Protein AF-A0A960JK75-F1 (afdb_monomer)

Structure (mmCIF, N/CA/C/O backbone):
data_AF-A0A960JK75-F1
#
_entry.id   AF-A0A960JK75-F1
#
loop_
_atom_site.group_PDB
_atom_site.id
_atom_site.type_symbol
_atom_site.label_atom_id
_atom_site.label_alt_id
_atom_site.label_comp_id
_atom_site.label_asym_id
_atom_site.label_entity_id
_atom_site.label_seq_id
_atom_site.pdbx_PDB_ins_code
_atom_site.Cartn_x
_atom_site.Cartn_y
_atom_site.Cartn_z
_atom_site.occupancy
_atom_site.B_iso_or_equiv
_atom_site.auth_seq_id
_atom_site.auth_comp_id
_atom_site.auth_asym_id
_atom_site.auth_atom_id
_atom_site.pdbx_PDB_model_num
ATOM 1 N N . MET A 1 1 ? 48.360 19.175 -46.724 1.00 62.91 1 MET A N 1
ATOM 2 C CA . MET A 1 1 ? 48.190 19.281 -45.254 1.00 62.91 1 MET A CA 1
ATOM 3 C C . MET A 1 1 ? 46.876 19.970 -44.876 1.00 62.91 1 MET A C 1
ATOM 5 O O . MET A 1 1 ? 46.076 19.348 -44.195 1.00 62.91 1 MET A O 1
ATOM 9 N N . LYS A 1 2 ? 46.584 21.174 -45.395 1.00 66.44 2 LYS A N 1
ATOM 10 C CA . LYS A 1 2 ? 45.346 21.938 -45.115 1.00 66.44 2 LYS A CA 1
ATOM 11 C C . LYS A 1 2 ? 44.033 21.186 -45.415 1.00 66.44 2 LYS A C 1
ATOM 13 O O . LYS A 1 2 ? 43.142 21.174 -44.579 1.00 66.44 2 LYS A O 1
ATOM 18 N N . THR A 1 3 ? 43.942 20.483 -46.546 1.00 68.88 3 THR A N 1
ATOM 19 C CA . THR A 1 3 ? 42.738 19.717 -46.938 1.00 68.88 3 THR A CA 1
ATOM 20 C C . THR A 1 3 ? 42.426 18.556 -45.991 1.00 68.88 3 THR A C 1
ATOM 22 O O . THR A 1 3 ? 41.266 18.275 -45.725 1.00 68.88 3 THR A O 1
ATOM 25 N N . LYS A 1 4 ? 43.456 17.906 -45.430 1.00 69.38 4 LYS A N 1
ATOM 26 C CA . LYS A 1 4 ? 43.280 16.823 -44.449 1.00 69.38 4 LYS A CA 1
ATOM 27 C C . LYS A 1 4 ? 42.789 17.361 -43.100 1.00 69.38 4 LYS A C 1
ATOM 29 O O . LYS A 1 4 ? 41.955 16.728 -42.473 1.00 69.38 4 LYS A O 1
ATOM 34 N N . ILE A 1 5 ? 43.257 18.546 -42.699 1.00 77.06 5 ILE A N 1
ATOM 35 C CA . ILE A 1 5 ? 42.812 19.229 -41.472 1.00 77.06 5 ILE A CA 1
ATOM 36 C C . ILE A 1 5 ? 41.344 19.663 -41.596 1.00 77.06 5 ILE A C 1
ATOM 38 O O . ILE A 1 5 ? 40.564 19.430 -40.681 1.00 77.06 5 ILE A O 1
ATOM 42 N N . LEU A 1 6 ? 40.951 20.222 -42.745 1.00 76.44 6 LEU A N 1
ATOM 43 C CA . LEU A 1 6 ? 39.559 20.598 -43.028 1.00 76.44 6 LEU A CA 1
ATOM 44 C C . LEU A 1 6 ? 38.617 19.386 -43.048 1.00 76.44 6 LEU A C 1
ATOM 46 O O . LEU A 1 6 ? 37.515 19.468 -42.518 1.00 76.44 6 LEU A O 1
ATOM 50 N N . LEU A 1 7 ? 39.060 18.255 -43.606 1.00 78.94 7 LEU A N 1
ATOM 51 C CA . LEU A 1 7 ? 38.275 17.020 -43.624 1.00 78.94 7 LEU A CA 1
ATOM 52 C C . LEU A 1 7 ? 38.074 16.448 -42.210 1.00 78.94 7 LEU A C 1
ATOM 54 O O . LEU A 1 7 ? 36.967 16.055 -41.865 1.00 78.94 7 LEU A O 1
ATOM 58 N N . ILE A 1 8 ? 39.118 16.452 -41.375 1.00 81.75 8 ILE A N 1
ATOM 59 C CA . ILE A 1 8 ? 39.023 16.016 -39.973 1.00 81.75 8 ILE A CA 1
ATOM 60 C C . ILE A 1 8 ? 38.087 16.940 -39.184 1.00 81.75 8 ILE A C 1
ATOM 62 O O . ILE A 1 8 ? 37.219 16.456 -38.466 1.00 81.75 8 ILE A O 1
ATOM 66 N N . ALA A 1 9 ? 38.205 18.258 -39.365 1.00 80.62 9 ALA A N 1
ATOM 67 C CA . ALA A 1 9 ? 37.325 19.229 -38.718 1.00 80.62 9 ALA A CA 1
ATOM 68 C C . ALA A 1 9 ? 35.851 19.051 -39.130 1.00 80.62 9 ALA A C 1
ATOM 70 O O . ALA A 1 9 ? 34.969 19.126 -38.278 1.00 80.62 9 ALA A O 1
ATOM 71 N N . ALA A 1 10 ? 35.580 18.756 -40.406 1.00 80.00 10 ALA A N 1
ATOM 72 C CA . ALA A 1 10 ? 34.230 18.477 -40.895 1.00 80.00 10 ALA A CA 1
ATOM 73 C C . ALA A 1 10 ? 33.648 17.177 -40.310 1.00 80.00 10 ALA A C 1
ATOM 75 O O . ALA A 1 10 ? 32.475 17.143 -39.950 1.00 80.00 10 ALA A O 1
ATOM 76 N N . ILE A 1 11 ? 34.467 16.130 -40.156 1.00 79.25 11 ILE A N 1
ATOM 77 C CA . ILE A 1 11 ? 34.056 14.873 -39.511 1.00 79.25 11 ILE A CA 1
ATOM 78 C C . ILE A 1 11 ? 33.749 15.113 -38.026 1.00 79.25 11 ILE A C 1
ATOM 80 O O . ILE A 1 11 ? 32.692 14.707 -37.554 1.00 79.25 11 ILE A O 1
ATOM 84 N N . CYS A 1 12 ? 34.606 15.834 -37.296 1.00 76.38 12 CYS A N 1
ATOM 85 C CA . CYS A 1 12 ? 34.352 16.195 -35.898 1.00 76.38 12 CYS A CA 1
ATOM 86 C C . CYS A 1 12 ? 33.064 17.018 -35.730 1.00 76.38 12 CYS A C 1
ATOM 88 O O . CYS A 1 12 ? 32.275 16.733 -34.834 1.00 76.38 12 CYS A O 1
ATOM 90 N N . ALA A 1 13 ? 32.814 17.996 -36.608 1.00 76.12 13 ALA A N 1
ATOM 91 C CA . ALA A 1 13 ? 31.587 18.792 -36.582 1.00 76.12 13 ALA A CA 1
ATOM 92 C C . ALA A 1 13 ? 30.330 17.951 -36.878 1.00 76.12 13 ALA A C 1
ATOM 94 O O . ALA A 1 13 ? 29.294 18.167 -36.257 1.00 76.12 13 ALA A O 1
ATOM 95 N N . ALA A 1 14 ? 30.428 16.957 -37.769 1.00 72.88 14 ALA A N 1
ATOM 96 C CA . ALA A 1 14 ? 29.339 16.021 -38.047 1.00 72.88 14 ALA A CA 1
ATOM 97 C C . ALA A 1 14 ? 29.055 15.070 -36.868 1.00 72.88 14 ALA A C 1
ATOM 99 O O . ALA A 1 14 ? 27.899 14.732 -36.630 1.00 72.88 14 ALA A O 1
ATOM 100 N N . PHE A 1 15 ? 30.074 14.674 -36.095 1.00 65.62 15 PHE A N 1
ATOM 101 C CA . PHE A 1 15 ? 29.882 13.888 -34.869 1.00 65.62 15 PHE A CA 1
ATOM 102 C C . PHE A 1 15 ? 29.256 14.711 -33.733 1.00 65.62 15 PHE A C 1
ATOM 104 O O . PHE A 1 15 ? 28.398 14.189 -33.027 1.00 65.62 15 PHE A O 1
ATOM 111 N N . LEU A 1 16 ? 29.611 15.995 -33.605 1.00 68.44 16 LEU A N 1
ATOM 112 C CA . LEU A 1 16 ? 29.042 16.917 -32.609 1.00 68.44 16 LEU A CA 1
ATOM 113 C C . LEU A 1 16 ? 27.591 17.339 -32.904 1.00 68.44 16 LEU A C 1
ATOM 115 O O . LEU A 1 16 ? 26.925 17.873 -32.024 1.00 68.44 16 LEU A O 1
ATOM 119 N N . ALA A 1 17 ? 27.099 17.116 -34.127 1.00 68.25 17 ALA A N 1
ATOM 120 C CA . ALA A 1 17 ? 25.733 17.458 -34.527 1.00 68.25 17 ALA A CA 1
ATOM 121 C C . ALA A 1 17 ? 24.692 16.376 -34.176 1.00 68.25 17 ALA A C 1
ATOM 123 O O . ALA A 1 17 ? 23.499 16.587 -34.394 1.00 68.25 17 ALA A O 1
ATOM 124 N N . ASN A 1 18 ? 25.114 15.224 -33.642 1.00 64.88 18 ASN A N 1
ATOM 125 C CA . ASN A 1 18 ? 24.186 14.200 -33.171 1.00 64.88 18 ASN A CA 1
ATOM 126 C C . ASN A 1 18 ? 23.809 14.500 -31.721 1.00 64.88 18 ASN A C 1
ATOM 128 O O . ASN A 1 18 ? 24.657 14.442 -30.833 1.00 64.88 18 ASN A O 1
ATOM 132 N N . ASN A 1 19 ? 22.531 14.795 -31.479 1.00 59.56 19 ASN A N 1
ATOM 133 C CA . ASN A 1 19 ? 21.984 14.790 -30.128 1.00 59.56 19 ASN A CA 1
ATOM 134 C C . ASN A 1 19 ? 22.036 13.347 -29.616 1.00 59.56 19 ASN A C 1
ATOM 136 O O . ASN A 1 19 ? 21.226 12.511 -30.014 1.00 59.56 19 ASN A O 1
ATOM 140 N N . ILE A 1 20 ? 23.033 13.040 -28.789 1.00 61.00 20 ILE A N 1
ATOM 141 C CA . ILE A 1 20 ? 23.067 11.797 -28.027 1.00 61.00 20 ILE A CA 1
ATOM 142 C C . ILE A 1 20 ? 22.127 12.024 -26.847 1.00 61.00 20 ILE A C 1
ATOM 144 O O . ILE A 1 20 ? 22.437 12.805 -25.950 1.00 61.00 20 ILE A O 1
ATOM 148 N N . PHE A 1 21 ? 20.958 11.392 -26.883 1.00 59.56 21 PHE A N 1
ATOM 149 C CA . PHE A 1 21 ? 20.081 11.339 -25.722 1.00 59.56 21 PHE A CA 1
ATOM 150 C C . PHE A 1 21 ? 20.729 10.404 -24.701 1.00 59.56 21 PHE A C 1
ATOM 152 O O . PHE A 1 21 ? 20.978 9.235 -25.000 1.00 59.56 21 PHE A O 1
ATOM 159 N N . ALA A 1 22 ? 21.067 10.944 -23.534 1.00 61.41 22 ALA A N 1
ATOM 160 C CA . ALA A 1 22 ? 21.446 10.137 -22.389 1.00 61.41 22 ALA A CA 1
ATOM 161 C C . ALA A 1 22 ? 20.165 9.504 -21.829 1.00 61.41 22 ALA A C 1
ATOM 163 O O . ALA A 1 22 ? 19.224 10.210 -21.477 1.00 61.41 22 ALA A O 1
ATOM 164 N N . ASN A 1 23 ? 20.123 8.176 -21.852 1.00 65.94 23 ASN A N 1
ATOM 165 C CA . ASN A 1 23 ? 19.137 7.350 -21.167 1.00 65.94 23 ASN A CA 1
ATOM 166 C C . ASN A 1 23 ? 19.792 7.018 -19.827 1.00 65.94 23 ASN A C 1
ATOM 168 O O . ASN A 1 23 ? 20.779 6.283 -19.796 1.00 65.94 23 ASN A O 1
ATOM 172 N N . ASP A 1 24 ? 19.307 7.641 -18.756 1.00 74.00 24 ASP A N 1
ATOM 173 C CA . ASP A 1 24 ? 19.930 7.529 -17.434 1.00 74.00 24 ASP A CA 1
ATOM 174 C C . ASP A 1 24 ? 19.106 6.641 -16.487 1.00 74.00 24 ASP A C 1
ATOM 176 O O . ASP A 1 24 ? 19.640 6.153 -15.492 1.00 74.00 24 ASP A O 1
ATOM 180 N N . GLY A 1 25 ? 17.841 6.344 -16.814 1.00 82.00 25 GLY A N 1
ATOM 181 C CA . GLY A 1 25 ? 17.030 5.367 -16.090 1.00 82.00 25 GLY A CA 1
ATOM 182 C C . GLY A 1 25 ? 15.528 5.433 -16.366 1.00 82.00 25 GLY A C 1
ATOM 183 O O . GLY A 1 25 ? 15.015 6.358 -16.996 1.00 82.00 25 GLY A O 1
ATOM 184 N N . VAL A 1 26 ? 14.819 4.422 -15.871 1.00 86.44 26 VAL A N 1
ATOM 185 C CA . VAL A 1 26 ? 13.362 4.303 -15.931 1.00 86.44 26 VAL A CA 1
ATOM 186 C C . VAL A 1 26 ? 12.822 3.909 -14.562 1.00 86.44 26 VAL A C 1
ATOM 188 O O . VAL A 1 26 ? 13.326 2.987 -13.921 1.00 86.44 26 VAL A O 1
ATOM 191 N N . PHE A 1 27 ? 11.764 4.589 -14.132 1.00 86.75 27 PHE A N 1
ATOM 192 C CA . PHE A 1 27 ? 11.006 4.258 -12.935 1.00 86.75 27 PHE A CA 1
ATOM 193 C C . PHE A 1 27 ? 9.613 3.783 -13.347 1.00 86.75 27 PHE A C 1
ATOM 195 O O . PHE A 1 27 ? 8.845 4.534 -13.951 1.00 86.75 27 PHE A O 1
ATOM 202 N N . TYR A 1 28 ? 9.269 2.535 -13.028 1.00 85.88 28 TYR A N 1
ATOM 203 C CA . TYR A 1 28 ? 7.961 1.978 -13.379 1.00 85.88 28 TYR A CA 1
ATOM 204 C C . TYR A 1 28 ? 6.929 2.195 -12.272 1.00 85.88 28 TYR A C 1
ATOM 206 O O . TYR A 1 28 ? 5.873 2.776 -12.520 1.00 85.88 28 TYR A O 1
ATOM 214 N N . ALA A 1 29 ? 7.205 1.690 -11.072 1.00 88.69 29 ALA A N 1
ATOM 215 C CA . ALA A 1 29 ? 6.344 1.813 -9.903 1.00 88.69 29 ALA A CA 1
ATOM 216 C C . ALA A 1 29 ? 7.112 1.425 -8.635 1.00 88.69 29 ALA A C 1
ATOM 218 O O . ALA A 1 29 ? 8.161 0.790 -8.697 1.00 88.69 29 ALA A O 1
ATOM 219 N N . GLN A 1 30 ? 6.526 1.748 -7.486 1.00 89.25 30 GLN A N 1
ATOM 220 C CA . GLN A 1 30 ? 6.979 1.283 -6.180 1.00 89.25 30 GLN A CA 1
ATOM 221 C C . GLN A 1 30 ? 5.785 0.917 -5.300 1.00 89.25 30 GLN A C 1
ATOM 223 O O . GLN A 1 30 ? 4.653 1.343 -5.551 1.00 89.25 30 GLN A O 1
ATOM 228 N N . GLY A 1 31 ? 6.044 0.157 -4.237 1.00 87.75 31 GLY A N 1
ATOM 229 C CA . GLY A 1 31 ? 5.088 0.048 -3.142 1.00 87.75 31 GLY A CA 1
ATOM 230 C C . GLY A 1 31 ? 5.006 1.345 -2.342 1.00 87.75 31 GLY A C 1
ATOM 231 O O . GLY A 1 31 ? 5.961 2.117 -2.290 1.00 87.75 31 GLY A O 1
ATOM 232 N N . GLY A 1 32 ? 3.862 1.594 -1.717 1.00 90.62 32 GLY A N 1
ATOM 233 C CA . GLY A 1 32 ? 3.577 2.910 -1.173 1.00 90.62 32 GLY A CA 1
ATOM 234 C C . GLY A 1 32 ? 2.882 2.915 0.175 1.00 90.62 32 GLY A C 1
ATOM 235 O O . GLY A 1 32 ? 2.873 1.937 0.921 1.00 90.62 32 GLY A O 1
ATOM 236 N N . THR A 1 33 ? 2.286 4.057 0.478 1.00 92.75 33 THR A N 1
ATOM 237 C CA . THR A 1 33 ? 1.806 4.384 1.820 1.00 92.75 33 THR A CA 1
ATOM 238 C C . THR A 1 33 ? 0.309 4.150 1.951 1.00 92.75 33 THR A C 1
ATOM 240 O O . THR A 1 33 ? -0.464 4.503 1.060 1.00 92.75 33 THR A O 1
ATOM 243 N N . LEU A 1 34 ? -0.127 3.599 3.089 1.00 95.12 34 LEU A N 1
ATOM 244 C CA . LEU A 1 34 ? -1.548 3.435 3.391 1.00 95.12 34 LEU A CA 1
ATOM 245 C C . LEU A 1 34 ? -2.080 4.607 4.228 1.00 95.12 34 LEU A C 1
ATOM 247 O O . LEU A 1 34 ? -1.655 4.815 5.363 1.00 95.12 34 LEU A O 1
ATOM 251 N N . VAL A 1 35 ? -3.046 5.356 3.698 1.00 94.81 35 VAL A N 1
ATOM 252 C CA . VAL A 1 35 ? -3.579 6.578 4.322 1.00 94.81 35 VAL A CA 1
ATOM 253 C C . VAL A 1 35 ? -5.079 6.473 4.612 1.00 94.81 35 VAL A C 1
ATOM 255 O O . VAL A 1 35 ? -5.826 5.911 3.807 1.00 94.81 35 VAL A O 1
ATOM 258 N N . PRO A 1 36 ? -5.575 7.019 5.734 1.00 96.00 36 PRO A N 1
ATOM 259 C CA . PRO A 1 36 ? -7.001 7.222 5.920 1.00 96.00 36 PRO A CA 1
ATOM 260 C C . PRO A 1 36 ? -7.443 8.519 5.224 1.00 96.00 36 PRO A C 1
ATOM 262 O O . PRO A 1 36 ? -6.752 9.533 5.267 1.00 96.00 36 PRO A O 1
ATOM 265 N N . MET A 1 37 ? -8.629 8.521 4.613 1.00 94.00 37 MET A N 1
ATOM 266 C CA . MET A 1 37 ? -9.183 9.727 3.976 1.00 94.00 37 MET A CA 1
ATOM 267 C C . MET A 1 37 ? -9.490 10.836 4.986 1.00 94.00 37 MET A C 1
ATOM 269 O O . MET A 1 37 ? -9.434 12.018 4.664 1.00 94.00 37 MET A O 1
ATOM 273 N N . GLN A 1 38 ? -9.831 10.450 6.214 1.00 91.44 38 GLN A N 1
ATOM 274 C CA . GLN A 1 38 ? -10.127 11.358 7.315 1.00 91.44 38 GLN A CA 1
ATOM 275 C C . GLN A 1 38 ? -9.338 10.932 8.546 1.00 91.44 38 GLN A C 1
ATOM 277 O O . GLN A 1 38 ? -9.100 9.741 8.760 1.00 91.44 38 GLN A O 1
ATOM 282 N N . GLU A 1 39 ? -8.978 11.904 9.380 1.00 90.38 39 GLU A N 1
ATOM 283 C CA . GLU A 1 39 ? -8.318 11.639 10.654 1.00 90.38 39 GLU A CA 1
ATOM 284 C C . GLU A 1 39 ? -9.130 10.666 11.511 1.00 90.38 39 GLU A C 1
ATOM 286 O O . GLU A 1 39 ? -10.363 10.673 11.549 1.00 90.38 39 GLU A O 1
ATOM 291 N N . THR A 1 40 ? -8.419 9.780 12.198 1.00 94.38 40 THR A N 1
ATOM 292 C CA . THR A 1 40 ? -9.031 8.670 12.913 1.00 94.38 40 THR A CA 1
ATOM 293 C C . THR A 1 40 ? -8.177 8.277 14.104 1.00 94.38 40 THR A C 1
ATOM 295 O O . THR A 1 40 ? -6.957 8.313 14.046 1.00 94.38 40 THR A O 1
ATOM 298 N N . GLN A 1 41 ? -8.826 7.833 15.180 1.00 96.62 41 GLN A N 1
ATOM 299 C CA . GLN A 1 41 ? -8.161 7.238 16.347 1.00 96.62 41 GLN A CA 1
ATOM 300 C C . GLN A 1 41 ? -7.633 5.812 16.090 1.00 96.62 41 GLN A C 1
ATOM 302 O O . GLN A 1 41 ? -7.109 5.175 17.001 1.00 96.62 41 GLN A O 1
ATOM 307 N N . VAL A 1 42 ? -7.824 5.271 14.880 1.00 98.00 42 VAL A N 1
ATOM 308 C CA . VAL A 1 42 ? -7.244 3.977 14.501 1.00 98.00 42 VAL A CA 1
ATOM 309 C C . VAL A 1 42 ? -5.737 4.148 14.352 1.00 98.00 42 VAL A C 1
ATOM 311 O O . VAL A 1 42 ? -5.281 5.091 13.712 1.00 98.00 42 VAL A O 1
ATOM 314 N N . SER A 1 43 ? -4.980 3.230 14.944 1.00 97.94 43 SER A N 1
ATOM 315 C CA . SER A 1 43 ? -3.517 3.268 14.973 1.00 97.94 43 SER A CA 1
ATOM 316 C C . SER A 1 43 ? -2.926 2.063 14.257 1.00 97.94 43 SER A C 1
ATOM 318 O O . SER A 1 43 ? -3.445 0.949 14.384 1.00 97.94 43 SER A O 1
ATOM 320 N N . LEU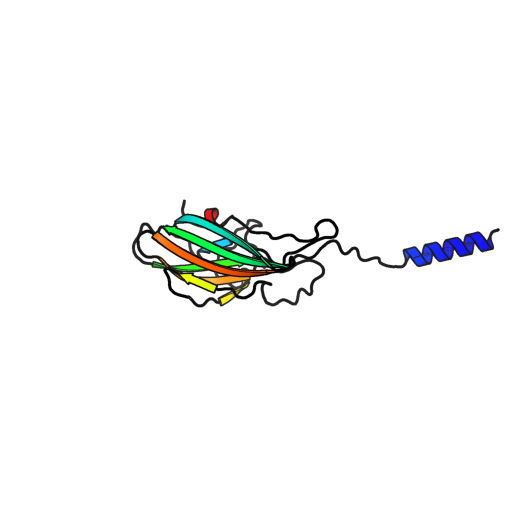 A 1 44 ? -1.835 2.273 13.523 1.00 97.94 44 LEU A N 1
ATOM 321 C CA . LEU A 1 44 ? -1.033 1.180 12.983 1.00 97.94 44 LEU A CA 1
ATOM 322 C C . LEU A 1 44 ? -0.250 0.534 14.132 1.00 97.94 44 LEU A C 1
ATOM 324 O O . LEU A 1 44 ? 0.395 1.224 14.918 1.00 97.94 44 LEU A O 1
ATOM 328 N N . LYS A 1 45 ? -0.302 -0.793 14.240 1.00 97.88 45 LYS A N 1
ATOM 329 C CA . LYS A 1 45 ? 0.484 -1.566 15.215 1.00 97.88 45 LYS A CA 1
ATOM 330 C C . LYS A 1 45 ? 1.559 -2.417 14.564 1.00 97.88 45 LYS A C 1
ATOM 332 O O . LYS A 1 45 ? 2.573 -2.693 15.201 1.00 97.88 45 LYS A O 1
ATOM 337 N N . LYS A 1 46 ? 1.344 -2.839 13.320 1.00 97.62 46 LYS A N 1
ATOM 338 C CA . LYS A 1 46 ? 2.295 -3.667 12.585 1.00 97.62 46 LYS A CA 1
ATOM 339 C C . LYS A 1 46 ? 2.140 -3.471 11.090 1.00 97.62 46 LYS A C 1
ATOM 341 O O . LYS A 1 46 ? 1.017 -3.422 10.605 1.00 97.62 46 LYS A O 1
ATOM 346 N N . GLU A 1 47 ? 3.262 -3.460 10.390 1.00 97.44 47 GLU A N 1
ATOM 347 C CA . GLU A 1 47 ? 3.350 -3.587 8.939 1.00 97.44 47 GLU A CA 1
ATOM 348 C C . GLU A 1 47 ? 4.378 -4.687 8.645 1.00 97.44 47 GLU A C 1
ATOM 350 O O . GLU A 1 47 ? 5.491 -4.659 9.171 1.00 97.44 47 GLU A O 1
ATOM 355 N N . ILE A 1 48 ? 3.980 -5.714 7.893 1.00 97.56 48 ILE A N 1
ATOM 356 C CA . ILE A 1 48 ? 4.862 -6.805 7.467 1.00 97.56 48 ILE A CA 1
ATOM 357 C C . ILE A 1 48 ? 4.878 -6.830 5.950 1.00 97.56 48 ILE A C 1
ATOM 359 O O . ILE A 1 48 ? 3.855 -7.114 5.325 1.00 97.56 48 ILE A O 1
ATOM 363 N N . LEU A 1 49 ? 6.063 -6.602 5.399 1.00 96.94 49 LEU A N 1
ATOM 364 C CA . LEU A 1 49 ? 6.334 -6.596 3.973 1.00 96.94 49 LEU A CA 1
ATOM 365 C C . LEU A 1 49 ? 7.006 -7.899 3.566 1.00 96.94 49 LEU A C 1
ATOM 367 O O . LEU A 1 49 ? 7.952 -8.346 4.219 1.00 96.94 49 LEU A O 1
ATOM 371 N N . LYS A 1 50 ? 6.525 -8.507 2.483 1.00 97.75 50 LYS A N 1
ATOM 372 C CA . LYS A 1 50 ? 7.182 -9.649 1.848 1.00 97.75 50 LYS A CA 1
ATOM 373 C C . LYS A 1 50 ? 7.303 -9.391 0.361 1.00 97.75 50 LYS A C 1
ATOM 375 O O . LYS A 1 50 ? 6.315 -9.064 -0.285 1.00 97.75 50 LYS A O 1
ATOM 380 N N . PHE A 1 51 ? 8.518 -9.555 -0.138 1.00 96.50 51 PHE A N 1
ATOM 381 C CA . PHE A 1 51 ? 8.880 -9.349 -1.530 1.00 96.50 51 PHE A CA 1
ATOM 382 C C . PHE A 1 51 ? 9.280 -10.693 -2.120 1.00 96.50 51 PHE A C 1
ATOM 384 O O . PHE A 1 51 ? 10.104 -11.409 -1.546 1.00 96.50 51 PHE A O 1
ATOM 391 N N . TYR A 1 52 ? 8.710 -11.013 -3.272 1.00 97.06 52 TYR A N 1
ATOM 392 C CA . TYR A 1 52 ? 9.031 -12.202 -4.042 1.00 97.06 52 TYR A CA 1
ATOM 393 C C . TYR A 1 52 ? 9.484 -11.754 -5.427 1.00 97.06 52 TYR A C 1
ATOM 395 O O . TYR A 1 52 ? 8.665 -11.368 -6.258 1.00 97.06 52 TYR A O 1
ATOM 403 N N . ILE A 1 53 ? 10.797 -11.755 -5.659 1.00 94.94 53 ILE A N 1
ATOM 404 C CA . ILE A 1 53 ? 11.369 -11.373 -6.955 1.00 94.94 53 ILE A CA 1
ATOM 405 C C . ILE A 1 53 ? 11.025 -12.460 -7.977 1.00 94.94 53 ILE A C 1
ATOM 407 O O . ILE A 1 53 ? 11.278 -13.643 -7.740 1.00 94.94 53 ILE A O 1
ATOM 411 N N . VAL A 1 54 ? 10.472 -12.047 -9.115 1.00 95.31 54 VAL A N 1
ATOM 412 C CA . VAL A 1 54 ? 10.031 -12.910 -10.212 1.00 95.31 54 VAL A CA 1
ATOM 413 C C . VAL A 1 54 ? 10.796 -12.522 -11.471 1.00 95.31 54 VAL A C 1
ATOM 415 O O . VAL A 1 54 ? 10.751 -11.372 -11.914 1.00 95.31 54 VAL A O 1
ATOM 418 N N . ASP A 1 55 ? 11.526 -13.490 -12.022 1.00 92.31 55 ASP A N 1
ATOM 419 C CA . ASP A 1 55 ? 12.279 -13.376 -13.277 1.00 92.31 55 ASP A CA 1
ATOM 420 C C . ASP A 1 55 ? 13.238 -12.169 -13.351 1.00 92.31 55 ASP A C 1
ATOM 422 O O . ASP A 1 55 ? 13.564 -11.691 -14.431 1.00 92.31 55 ASP A O 1
ATOM 426 N N . TYR A 1 56 ? 13.706 -11.677 -12.194 1.00 89.69 56 TYR A N 1
ATOM 427 C CA . TYR A 1 56 ? 14.542 -10.472 -12.058 1.00 89.69 56 TYR A CA 1
ATOM 428 C C . TYR A 1 56 ? 13.946 -9.207 -12.691 1.00 89.69 56 TYR A C 1
ATOM 430 O O . TYR A 1 56 ? 14.667 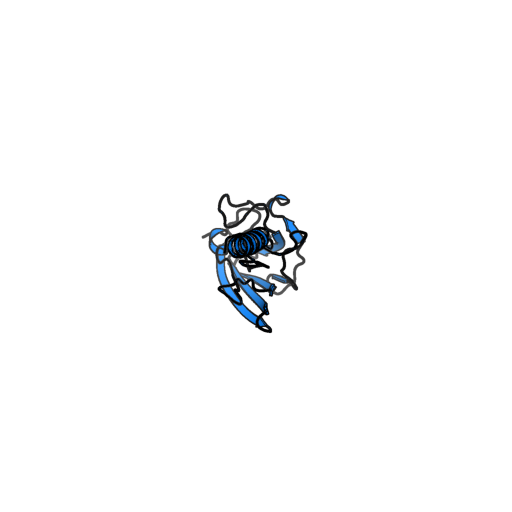-8.257 -12.971 1.00 89.69 56 TYR A O 1
ATOM 438 N N . GLU A 1 57 ? 12.638 -9.167 -12.916 1.00 90.56 57 GLU A N 1
ATOM 439 C CA . GLU A 1 57 ? 11.976 -8.032 -13.559 1.00 90.56 57 GLU A CA 1
ATOM 440 C C . GLU A 1 57 ? 10.795 -7.530 -12.740 1.00 90.56 57 GLU A C 1
ATOM 442 O O . GLU A 1 57 ? 10.602 -6.323 -12.597 1.00 90.56 57 GLU A O 1
ATOM 447 N N . PHE A 1 58 ? 10.041 -8.456 -12.160 1.00 94.38 58 PHE A N 1
ATOM 448 C CA . PHE A 1 58 ? 8.866 -8.151 -11.368 1.00 94.38 58 PHE A CA 1
ATOM 449 C C . PHE A 1 58 ? 9.096 -8.497 -9.906 1.00 94.38 58 PHE A C 1
ATOM 451 O O . PHE A 1 58 ? 9.940 -9.324 -9.556 1.00 94.38 58 PHE A O 1
ATOM 458 N N . VAL A 1 59 ? 8.275 -7.905 -9.052 1.00 96.31 59 VAL A N 1
ATOM 459 C CA . VAL A 1 59 ? 8.138 -8.328 -7.668 1.00 96.31 59 VAL A CA 1
ATOM 460 C C . VAL A 1 59 ? 6.668 -8.502 -7.325 1.00 96.31 59 VAL A C 1
ATOM 462 O O . VAL A 1 59 ? 5.857 -7.610 -7.577 1.00 96.31 59 VAL A O 1
ATOM 465 N N . ASP A 1 60 ? 6.331 -9.666 -6.772 1.00 97.88 60 ASP A N 1
ATOM 466 C CA . ASP A 1 60 ? 5.075 -9.857 -6.054 1.00 97.88 60 ASP A CA 1
ATOM 467 C C . ASP A 1 60 ? 5.266 -9.385 -4.615 1.00 97.88 60 ASP A C 1
ATOM 469 O O . ASP A 1 60 ? 6.256 -9.728 -3.959 1.00 97.88 60 ASP A O 1
ATOM 473 N N . VAL A 1 61 ? 4.317 -8.597 -4.124 1.00 97.94 61 VAL A N 1
ATOM 474 C CA . VAL A 1 61 ? 4.357 -8.015 -2.788 1.00 97.94 61 VAL A CA 1
ATOM 475 C C . VAL A 1 61 ? 3.129 -8.427 -2.002 1.00 97.94 61 VAL A C 1
ATOM 477 O O . 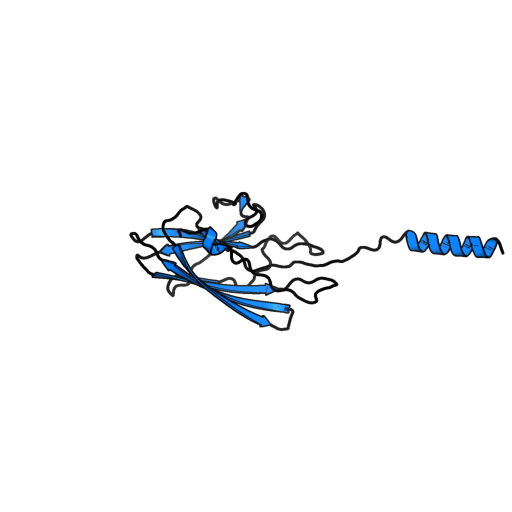VAL A 1 61 ? 2.003 -8.191 -2.441 1.00 97.94 61 VAL A O 1
ATOM 480 N N . ASP A 1 62 ? 3.367 -8.945 -0.799 1.00 98.12 62 ASP A N 1
ATOM 481 C CA . ASP A 1 62 ? 2.350 -9.075 0.240 1.00 98.12 62 ASP A CA 1
ATOM 482 C C . ASP A 1 62 ? 2.609 -8.036 1.330 1.00 98.12 62 ASP A C 1
ATOM 484 O O . ASP A 1 62 ? 3.688 -8.013 1.936 1.00 98.12 62 ASP A O 1
ATOM 488 N N . VAL A 1 63 ? 1.593 -7.236 1.653 1.00 98.00 63 VAL A N 1
ATOM 489 C CA . VAL A 1 63 ? 1.658 -6.285 2.768 1.00 98.00 63 VAL A CA 1
ATOM 490 C C . VAL A 1 63 ? 0.572 -6.584 3.781 1.00 98.00 63 VAL A C 1
ATOM 492 O O . VAL A 1 63 ? -0.612 -6.483 3.475 1.00 98.00 63 VAL A O 1
ATOM 495 N N . ASN A 1 64 ? 0.969 -6.937 5.002 1.00 98.06 64 ASN A N 1
ATOM 496 C CA . ASN A 1 64 ? 0.047 -7.193 6.104 1.00 98.06 64 ASN A CA 1
ATOM 497 C C . ASN A 1 64 ? 0.109 -6.055 7.118 1.00 98.06 64 ASN A C 1
ATOM 499 O O . ASN A 1 64 ? 1.146 -5.849 7.748 1.00 98.06 64 ASN A O 1
ATOM 503 N N . PHE A 1 65 ? -1.021 -5.391 7.328 1.00 98.38 65 PHE A N 1
ATOM 504 C CA . PHE A 1 65 ? -1.191 -4.359 8.337 1.00 98.38 65 PHE A CA 1
ATOM 505 C C . PHE A 1 65 ? -2.057 -4.868 9.488 1.00 98.38 65 PHE A C 1
ATOM 507 O O . PHE A 1 65 ? -3.173 -5.352 9.274 1.00 98.38 65 PHE A O 1
ATOM 514 N N . ASP A 1 66 ? -1.569 -4.684 10.711 1.00 98.44 66 ASP A N 1
ATOM 515 C CA . ASP A 1 66 ? -2.374 -4.814 11.919 1.00 98.44 66 ASP A CA 1
ATOM 516 C C . ASP A 1 66 ? -2.730 -3.412 12.425 1.00 98.44 66 ASP A C 1
ATOM 518 O O . ASP A 1 66 ? -1.860 -2.639 12.834 1.00 98.44 66 ASP A O 1
ATOM 522 N N . PHE A 1 67 ? -4.021 -3.098 12.429 1.00 98.50 67 PHE A N 1
ATOM 523 C CA . PHE A 1 67 ? -4.572 -1.841 12.926 1.00 98.50 67 PHE A CA 1
ATOM 524 C C . PHE A 1 67 ? -5.336 -2.053 14.229 1.00 98.50 67 PHE A C 1
ATOM 526 O O . PHE A 1 67 ? -6.019 -3.061 14.403 1.00 98.50 67 PHE A O 1
ATOM 533 N N . TYR A 1 68 ? -5.290 -1.076 15.130 1.00 98.56 68 TYR A N 1
ATOM 534 C CA . TYR A 1 68 ? -6.064 -1.085 16.368 1.00 98.56 68 TYR A CA 1
ATOM 535 C C . TYR A 1 68 ? -7.058 0.075 16.407 1.00 98.56 68 TYR A C 1
ATOM 537 O O . TYR A 1 68 ? -6.659 1.237 16.328 1.00 98.56 68 TYR A O 1
ATOM 545 N N . ASN A 1 69 ? -8.346 -0.236 16.571 1.00 98.50 69 ASN A N 1
ATOM 546 C CA . ASN A 1 69 ? -9.405 0.745 16.800 1.00 98.50 69 ASN A CA 1
ATOM 547 C C . ASN A 1 69 ? -9.787 0.769 18.294 1.00 98.50 69 ASN A C 1
ATOM 549 O O . ASN A 1 69 ? -10.343 -0.219 18.783 1.00 98.50 69 ASN A O 1
ATOM 553 N N . PRO A 1 70 ? -9.527 1.865 19.031 1.00 98.12 70 PRO A N 1
ATOM 554 C CA . PRO A 1 70 ? -9.872 1.956 20.451 1.00 98.12 70 PRO A CA 1
ATOM 555 C C . PRO A 1 70 ? -11.374 2.166 20.702 1.00 98.12 70 PRO A C 1
ATOM 557 O O . PRO A 1 70 ? -11.849 1.911 21.809 1.00 98.12 70 PRO A O 1
ATOM 560 N N . GLY A 1 71 ? -12.109 2.655 19.700 1.00 97.00 71 GLY A N 1
ATOM 561 C CA . GLY A 1 71 ? -13.513 3.036 19.820 1.00 97.00 71 GLY A CA 1
ATOM 562 C C . GLY A 1 71 ? -14.487 1.975 19.319 1.00 97.00 71 GLY A C 1
ATOM 563 O O . GLY A 1 71 ? -14.143 0.810 19.123 1.00 97.00 71 GLY A O 1
ATOM 564 N N . GLU A 1 72 ? -15.722 2.414 19.100 1.00 97.56 72 GLU A N 1
ATOM 565 C CA . GLU A 1 72 ? -16.770 1.601 18.486 1.00 97.56 72 GLU A CA 1
ATOM 566 C C . GLU A 1 72 ? -16.479 1.315 17.005 1.00 97.56 72 GLU A C 1
ATOM 568 O O . GLU A 1 72 ? -15.604 1.930 16.380 1.00 97.56 72 GLU A O 1
ATOM 573 N N . GLU A 1 73 ? -17.205 0.342 16.452 1.00 97.88 73 GLU A N 1
ATOM 574 C CA . GLU A 1 73 ? -17.079 -0.035 15.047 1.00 97.88 73 GLU A CA 1
ATOM 575 C C . GLU A 1 73 ? -17.351 1.161 14.127 1.00 97.88 73 GLU A C 1
ATOM 577 O O . GLU A 1 73 ? -18.322 1.898 14.298 1.00 97.88 73 GLU A O 1
ATOM 582 N N . LYS A 1 74 ? -16.480 1.354 13.134 1.00 97.25 74 LYS A N 1
ATOM 583 C CA . LYS A 1 74 ? -16.626 2.418 12.138 1.00 97.25 74 LYS A CA 1
ATOM 584 C C . LYS A 1 74 ? -16.032 2.012 10.803 1.00 97.25 74 LYS A C 1
ATOM 586 O O . LYS A 1 74 ? -15.073 1.245 10.747 1.00 97.25 74 LYS A O 1
ATOM 591 N N . THR A 1 75 ? -16.573 2.575 9.729 1.00 97.75 75 THR A N 1
ATOM 592 C CA . THR A 1 75 ? -16.012 2.417 8.385 1.00 97.75 75 THR A CA 1
ATOM 593 C C . THR A 1 75 ? -15.226 3.661 8.003 1.00 97.75 75 THR A C 1
ATOM 595 O O . THR A 1 75 ? -15.728 4.775 8.125 1.00 97.75 75 THR A O 1
ATOM 598 N N . VAL A 1 76 ? -13.991 3.464 7.550 1.00 97.25 76 VAL A N 1
ATOM 599 C CA . VAL A 1 76 ? -13.085 4.517 7.081 1.00 97.25 76 VAL A CA 1
ATOM 600 C C . VAL A 1 76 ? -12.718 4.204 5.637 1.00 97.25 76 VAL A C 1
ATOM 602 O O . VAL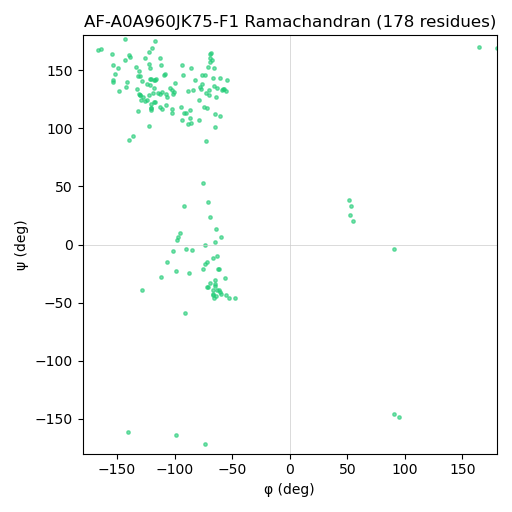 A 1 76 ? -12.460 3.047 5.307 1.00 97.25 76 VAL A O 1
ATOM 605 N N . ILE A 1 77 ? -12.700 5.217 4.770 1.00 98.06 77 ILE A N 1
ATOM 606 C CA . ILE A 1 77 ? -12.126 5.056 3.433 1.00 98.06 77 ILE A CA 1
ATOM 607 C C . ILE A 1 77 ? -10.610 5.133 3.562 1.00 98.06 77 ILE A C 1
ATOM 609 O O . ILE A 1 77 ? -10.076 6.096 4.113 1.00 98.06 77 ILE A O 1
ATOM 613 N N . VAL A 1 78 ? -9.939 4.098 3.079 1.00 97.81 78 VAL A N 1
ATOM 614 C CA . VAL A 1 78 ? -8.491 3.925 3.154 1.00 97.81 78 VAL A CA 1
ATOM 615 C C . VAL A 1 78 ? -7.938 3.913 1.738 1.00 97.81 78 VAL A C 1
ATOM 617 O O . VAL A 1 78 ? -8.599 3.392 0.844 1.00 97.81 78 VAL A O 1
ATOM 620 N N . GLY A 1 79 ? -6.772 4.519 1.532 1.00 96.56 79 GLY A N 1
ATOM 621 C CA . GLY A 1 79 ? -6.116 4.650 0.235 1.00 96.56 79 GLY A CA 1
ATOM 622 C C . GLY A 1 79 ? -4.683 4.143 0.281 1.00 96.56 79 GLY A C 1
ATOM 623 O O . GLY A 1 79 ? -3.914 4.566 1.137 1.00 96.56 79 GLY A O 1
ATOM 624 N N . PHE A 1 80 ? -4.322 3.239 -0.623 1.00 96.38 80 PHE A N 1
ATOM 625 C CA . PHE A 1 80 ? -2.937 2.857 -0.882 1.00 96.38 80 PHE A CA 1
ATOM 626 C C . PHE A 1 80 ? -2.393 3.745 -2.004 1.00 96.38 80 PHE A C 1
ATOM 628 O O . PHE A 1 80 ? -2.903 3.692 -3.125 1.00 96.38 80 PHE A O 1
ATOM 635 N N . VAL A 1 81 ? -1.426 4.601 -1.676 1.00 94.00 81 VAL A N 1
ATOM 636 C CA . VAL A 1 81 ? -0.917 5.664 -2.555 1.00 94.00 81 VAL A CA 1
ATOM 637 C C . VAL A 1 81 ? 0.392 5.240 -3.191 1.00 94.00 81 VAL A C 1
ATOM 639 O O . VAL A 1 81 ? 1.285 4.795 -2.478 1.00 94.00 81 VAL A O 1
ATOM 642 N N . THR A 1 82 ? 0.517 5.403 -4.506 1.00 91.81 82 THR A N 1
ATOM 643 C CA . THR A 1 82 ? 1.718 5.034 -5.266 1.00 91.81 82 THR A CA 1
ATOM 644 C C . THR A 1 82 ? 2.009 6.063 -6.356 1.00 91.81 82 THR A C 1
ATOM 646 O O . THR A 1 82 ? 1.062 6.491 -7.027 1.00 91.81 82 THR A O 1
ATOM 649 N N . PRO A 1 83 ? 3.278 6.430 -6.588 1.00 89.75 83 PRO A N 1
ATOM 650 C CA . PRO A 1 83 ? 3.629 7.431 -7.590 1.00 89.75 83 PRO A CA 1
ATOM 651 C C . PRO A 1 83 ? 3.401 6.933 -9.027 1.00 89.75 83 PRO A C 1
ATOM 653 O O . PRO A 1 83 ? 3.324 5.720 -9.266 1.00 89.75 83 PRO A O 1
ATOM 656 N N . PRO A 1 84 ? 3.290 7.852 -10.002 1.00 88.38 84 PRO A N 1
ATOM 657 C CA . PRO A 1 84 ? 3.282 7.505 -11.418 1.00 88.38 84 PRO A CA 1
ATOM 658 C C . PRO A 1 84 ? 4.659 7.008 -11.886 1.00 88.38 84 PRO A C 1
ATOM 660 O O . PRO A 1 84 ? 5.677 7.242 -11.239 1.00 88.38 84 PRO A O 1
ATOM 663 N N . ALA A 1 85 ? 4.692 6.352 -13.047 1.00 88.19 85 ALA A N 1
ATOM 664 C CA . ALA A 1 85 ? 5.944 6.026 -13.727 1.00 88.19 85 ALA A CA 1
ATOM 665 C C . ALA A 1 85 ? 6.668 7.307 -14.191 1.00 88.19 85 ALA A C 1
ATOM 667 O O . ALA A 1 85 ? 6.016 8.310 -14.481 1.00 88.19 85 ALA A O 1
ATOM 668 N N . MET A 1 86 ? 7.997 7.265 -14.284 1.00 84.31 86 MET A N 1
ATOM 669 C CA . MET A 1 86 ? 8.847 8.402 -14.659 1.00 84.31 86 MET A CA 1
ATOM 670 C C . MET A 1 86 ? 10.040 7.954 -15.519 1.00 84.31 86 MET A C 1
ATOM 672 O O . MET A 1 86 ? 10.466 6.800 -15.459 1.00 84.31 86 MET A O 1
ATOM 676 N N . GLY A 1 87 ? 10.626 8.892 -16.267 1.00 80.19 87 GLY A N 1
ATOM 677 C CA . GLY A 1 87 ? 11.810 8.661 -17.102 1.00 80.19 87 GLY A CA 1
ATOM 678 C C . GLY A 1 87 ? 11.448 8.330 -18.547 1.00 80.19 87 GLY A C 1
ATOM 679 O O . GLY A 1 87 ? 10.428 8.799 -19.047 1.00 80.19 87 GLY A O 1
ATOM 680 N N . ASP A 1 88 ? 12.273 7.516 -19.209 1.00 73.75 88 ASP A N 1
ATOM 681 C CA . ASP A 1 88 ? 12.125 7.149 -20.628 1.00 73.75 88 ASP A CA 1
ATOM 682 C C . ASP A 1 88 ? 10.991 6.128 -20.865 1.00 73.75 88 ASP A C 1
ATOM 684 O O . ASP A 1 88 ? 11.169 5.061 -21.458 1.00 73.75 88 ASP A O 1
ATOM 688 N N . ILE A 1 89 ? 9.797 6.448 -20.376 1.00 75.88 89 ILE A N 1
ATOM 689 C CA . ILE A 1 89 ? 8.574 5.670 -20.522 1.00 75.88 89 ILE A CA 1
ATOM 690 C C . ILE A 1 89 ? 7.459 6.584 -21.015 1.00 75.88 89 ILE A C 1
ATOM 692 O O . ILE A 1 89 ? 7.392 7.755 -20.654 1.00 75.88 89 ILE A O 1
ATOM 696 N N . ASP A 1 90 ? 6.569 6.048 -21.847 1.00 67.06 90 ASP A N 1
ATOM 697 C CA . ASP A 1 90 ? 5.391 6.792 -22.278 1.00 67.06 90 ASP A CA 1
ATOM 698 C C . ASP A 1 90 ? 4.533 7.167 -21.051 1.00 67.06 90 ASP A C 1
ATOM 700 O O . ASP A 1 90 ? 3.942 6.296 -20.396 1.00 67.06 90 ASP A O 1
ATOM 704 N N . GLU A 1 91 ? 4.498 8.469 -20.743 1.00 56.72 91 GLU A N 1
ATOM 705 C CA . GLU A 1 91 ? 3.722 9.080 -19.658 1.00 56.72 91 GLU A CA 1
ATOM 706 C C . GLU A 1 91 ? 2.205 8.901 -19.843 1.00 56.72 91 GLU A C 1
ATOM 708 O O . GLU A 1 91 ? 1.445 9.130 -18.902 1.00 56.72 91 GLU A O 1
ATOM 713 N N . ASN A 1 92 ? 1.743 8.414 -21.006 1.00 51.03 92 ASN A N 1
ATOM 714 C CA . ASN A 1 92 ? 0.336 8.094 -21.286 1.00 51.03 92 ASN A CA 1
ATOM 715 C C . ASN A 1 92 ? -0.257 6.960 -20.416 1.00 51.03 92 ASN A C 1
ATOM 717 O O . ASN A 1 92 ? -1.338 6.442 -20.697 1.00 51.03 92 ASN A O 1
ATOM 721 N N . GLY A 1 93 ? 0.416 6.550 -19.342 1.00 54.28 93 GLY A N 1
ATOM 722 C CA . GLY A 1 93 ? -0.126 5.622 -18.364 1.00 54.28 93 GLY A CA 1
ATOM 723 C C . GLY A 1 93 ? -1.194 6.282 -17.495 1.00 54.28 93 GLY A C 1
ATOM 724 O O . GLY A 1 93 ? -0.892 6.740 -16.397 1.00 54.28 93 GLY A O 1
ATOM 725 N N . GLU A 1 94 ? -2.458 6.229 -17.925 1.00 58.91 94 GLU A N 1
ATOM 726 C CA . GLU A 1 94 ? -3.668 6.489 -17.113 1.00 58.91 94 GLU A CA 1
ATOM 727 C C . GLU A 1 94 ? -3.814 5.544 -15.898 1.00 58.91 94 GLU A C 1
ATOM 729 O O . GLU A 1 94 ? -4.836 5.541 -15.214 1.00 58.91 94 GLU A O 1
ATOM 734 N N . H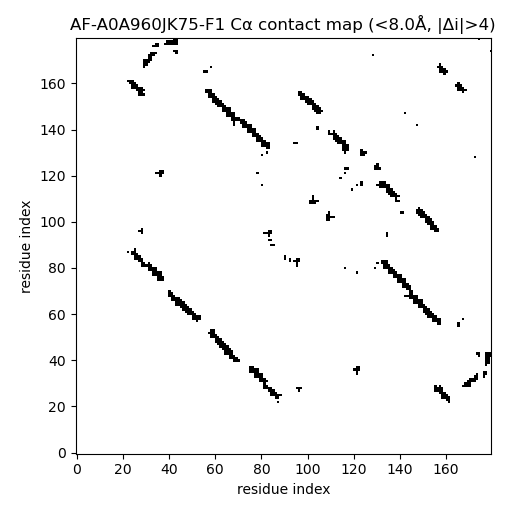IS A 1 95 ? -2.810 4.706 -15.628 1.00 69.12 95 HIS A N 1
ATOM 735 C CA . HIS A 1 95 ? -2.848 3.685 -14.603 1.00 69.12 95 HIS A CA 1
ATOM 736 C C . HIS A 1 95 ? -1.482 3.570 -13.903 1.00 69.12 95 HIS A C 1
ATOM 738 O O . HIS A 1 95 ? -0.450 3.503 -14.581 1.00 69.12 95 HIS A O 1
ATOM 744 N N . PRO A 1 96 ? -1.449 3.484 -12.563 1.00 71.31 96 PRO A N 1
ATOM 745 C CA . PRO A 1 96 ? -0.234 3.131 -11.826 1.00 71.31 96 PRO A CA 1
ATOM 746 C C . PRO A 1 96 ? 0.274 1.774 -12.330 1.00 71.31 96 PRO A C 1
ATOM 748 O O . PRO A 1 96 ? -0.524 0.853 -12.475 1.00 71.31 96 PRO A O 1
ATOM 751 N N . ARG A 1 97 ? 1.572 1.601 -12.615 1.00 86.69 97 ARG A N 1
ATOM 752 C CA . ARG A 1 97 ? 2.158 0.353 -13.176 1.00 86.69 97 ARG A CA 1
ATOM 753 C 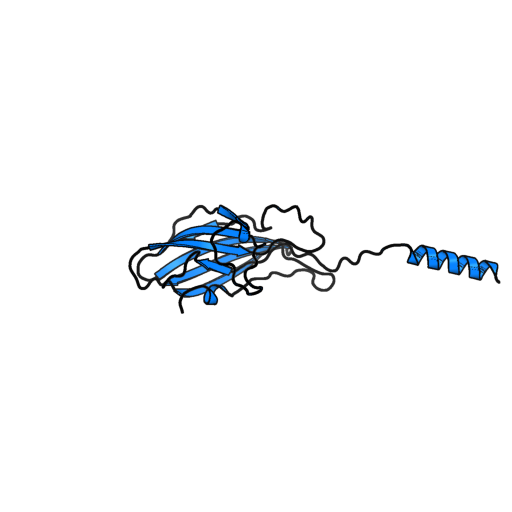C . ARG A 1 97 ? 2.200 -0.815 -12.166 1.00 86.69 97 ARG A C 1
ATOM 755 O O . ARG A 1 97 ? 3.122 -1.625 -12.146 1.00 86.69 97 ARG A O 1
ATOM 762 N N . ILE A 1 98 ? 1.173 -0.899 -11.330 1.00 91.69 98 ILE A N 1
ATOM 763 C CA . ILE A 1 98 ? 0.868 -1.953 -10.380 1.00 91.69 98 ILE A CA 1
ATOM 764 C C . ILE A 1 98 ? -0.265 -2.799 -10.962 1.00 91.69 98 ILE A C 1
ATOM 766 O O . ILE A 1 98 ? -1.262 -2.290 -11.471 1.00 91.69 98 ILE A O 1
ATOM 770 N N . SER A 1 99 ? -0.104 -4.111 -10.877 1.00 93.12 99 SER A N 1
ATOM 771 C CA . SER A 1 99 ? -1.034 -5.106 -11.404 1.00 93.12 99 SER A CA 1
ATOM 772 C C . SER A 1 99 ? -1.455 -6.083 -10.312 1.00 93.12 99 SER A C 1
ATOM 774 O O . SER A 1 99 ? -0.794 -6.204 -9.280 1.00 93.12 99 SER A O 1
ATOM 776 N N . ASN A 1 100 ? -2.575 -6.777 -10.533 1.00 95.69 100 ASN A N 1
ATOM 777 C CA . ASN A 1 100 ? -3.119 -7.777 -9.607 1.00 95.69 100 ASN A CA 1
ATOM 778 C C . ASN A 1 100 ? -3.302 -7.252 -8.172 1.00 95.69 100 ASN A C 1
ATOM 780 O O . ASN A 1 100 ? -3.147 -8.008 -7.213 1.00 95.69 100 ASN A O 1
ATOM 784 N N . PHE A 1 101 ? -3.620 -5.959 -8.028 1.00 97.12 101 PHE A N 1
ATOM 785 C CA . PHE A 1 101 ? -3.890 -5.375 -6.723 1.00 97.12 101 PHE A CA 1
ATOM 786 C C . PHE A 1 101 ? -5.129 -6.029 -6.118 1.00 97.12 101 PHE A C 1
ATOM 788 O O . PHE A 1 101 ? -6.195 -6.072 -6.736 1.00 97.12 101 PHE A O 1
ATOM 795 N N . THR A 1 102 ? -4.996 -6.531 -4.897 1.00 98.31 102 THR A N 1
ATOM 796 C CA . THR A 1 102 ? -6.122 -7.023 -4.117 1.00 98.31 102 THR A CA 1
ATOM 797 C C . THR A 1 102 ? -6.057 -6.494 -2.698 1.00 98.31 102 THR A C 1
ATOM 799 O O . THR A 1 102 ? -4.979 -6.211 -2.176 1.00 98.31 102 THR A O 1
ATOM 802 N N . VAL A 1 103 ? -7.225 -6.381 -2.066 1.00 98.31 103 VAL A N 1
ATOM 803 C CA . VAL A 1 103 ? -7.336 -6.019 -0.657 1.00 98.31 103 VAL A CA 1
ATOM 804 C C . VAL A 1 103 ? -8.262 -6.977 0.078 1.00 98.31 103 VAL A C 1
ATOM 806 O O . VAL A 1 103 ? -9.400 -7.230 -0.330 1.00 98.31 103 VAL A O 1
ATOM 809 N N . ASN A 1 104 ? -7.768 -7.490 1.200 1.00 98.38 104 ASN A N 1
ATOM 810 C CA . ASN A 1 104 ? -8.514 -8.310 2.134 1.00 98.38 104 ASN A CA 1
ATOM 811 C C . ASN A 1 104 ? -8.587 -7.610 3.494 1.00 98.38 104 ASN A C 1
ATOM 813 O O . ASN A 1 104 ? -7.567 -7.312 4.111 1.00 98.38 104 ASN A O 1
ATOM 817 N N . VAL A 1 105 ? -9.805 -7.376 3.974 1.00 98.19 105 VAL A N 1
ATOM 818 C CA . VAL A 1 105 ? -10.082 -6.791 5.284 1.00 98.19 105 VAL A CA 1
ATOM 819 C C . VAL A 1 105 ? -10.703 -7.863 6.165 1.00 98.19 105 VAL A C 1
ATOM 821 O O . VAL A 1 105 ? -11.803 -8.345 5.889 1.00 98.19 105 VAL A O 1
ATOM 824 N N . ASN A 1 106 ? -10.022 -8.223 7.253 1.00 97.12 106 ASN A N 1
ATOM 825 C CA . ASN A 1 106 ? -10.512 -9.187 8.243 1.00 97.12 106 ASN A CA 1
ATOM 826 C C . ASN A 1 106 ? -10.995 -10.524 7.631 1.00 97.12 106 ASN A C 1
ATOM 828 O O . ASN A 1 106 ? -11.989 -11.097 8.078 1.00 97.12 106 ASN A O 1
ATOM 832 N N . GLY A 1 107 ? -10.306 -11.021 6.602 1.00 96.81 107 GLY A N 1
ATOM 833 C CA . GLY A 1 107 ? -10.631 -12.269 5.906 1.00 96.81 107 GLY A CA 1
ATOM 834 C C . GLY A 1 107 ? -11.571 -12.107 4.707 1.00 96.81 107 GLY A C 1
ATOM 835 O O . GLY A 1 107 ? -11.816 -13.087 4.006 1.00 96.81 107 GLY A O 1
ATOM 836 N N . LYS A 1 108 ? -12.077 -10.900 4.428 1.00 97.38 108 LYS A N 1
ATOM 837 C CA . LYS A 1 108 ? -13.008 -10.631 3.327 1.00 97.38 108 LYS A CA 1
ATOM 838 C C . LYS A 1 108 ? -12.365 -9.758 2.253 1.00 97.38 108 LYS A C 1
ATOM 840 O O . LYS A 1 108 ? -11.864 -8.678 2.550 1.00 97.38 108 LYS A O 1
ATOM 845 N N . MET A 1 109 ? -12.453 -10.192 0.998 1.00 97.94 109 MET A N 1
ATOM 846 C CA . MET A 1 109 ? -12.042 -9.377 -0.149 1.00 97.94 109 MET A CA 1
ATOM 847 C C . MET A 1 109 ? -12.943 -8.149 -0.295 1.00 97.94 109 MET A C 1
ATOM 849 O O . MET A 1 109 ? -14.169 -8.256 -0.181 1.00 97.94 109 MET A O 1
ATOM 853 N N . VAL A 1 110 ? -12.339 -6.995 -0.560 1.00 97.69 110 VAL A N 1
ATOM 854 C CA . VAL A 1 110 ? -13.042 -5.723 -0.755 1.00 97.69 110 VAL A CA 1
ATOM 855 C C . VAL A 1 110 ? -12.712 -5.171 -2.141 1.00 97.69 110 VAL A C 1
ATOM 857 O O . VAL A 1 110 ? -11.597 -5.314 -2.632 1.00 97.69 110 VAL A O 1
ATOM 860 N N . ALA A 1 111 ? -13.704 -4.569 -2.798 1.00 98.00 111 ALA A N 1
ATOM 861 C CA . ALA A 1 111 ? -13.489 -3.872 -4.060 1.00 98.00 111 ALA A CA 1
ATOM 862 C C . ALA A 1 111 ? -12.827 -2.511 -3.813 1.00 98.00 111 ALA A C 1
ATOM 864 O O . ALA A 1 111 ? -13.132 -1.833 -2.831 1.00 98.00 111 ALA A O 1
ATOM 865 N N . PHE A 1 112 ? -11.969 -2.095 -4.736 1.00 97.75 112 PHE A N 1
ATOM 866 C CA . PHE A 1 112 ? -11.284 -0.809 -4.696 1.00 97.75 112 PHE A CA 1
ATOM 867 C C . PHE A 1 112 ? -11.591 0.005 -5.952 1.00 97.75 112 PHE A C 1
ATOM 869 O O . PHE A 1 112 ? -12.111 -0.509 -6.944 1.00 97.75 112 PHE A O 1
ATOM 876 N N . LYS A 1 113 ? -11.266 1.291 -5.888 1.00 96.75 113 LYS A N 1
ATOM 877 C CA . LYS A 1 113 ? -11.256 2.218 -7.018 1.00 96.75 113 LYS A CA 1
ATOM 878 C C . LYS A 1 113 ? -9.864 2.815 -7.158 1.00 96.75 113 LYS A C 1
ATOM 880 O O . LYS A 1 113 ? -9.134 2.877 -6.174 1.00 96.75 113 LYS A O 1
ATOM 885 N N . ILE A 1 114 ? -9.530 3.246 -8.366 1.00 94.50 114 ILE A N 1
ATOM 886 C CA . ILE A 1 114 ? -8.269 3.916 -8.680 1.00 94.50 114 ILE A CA 1
ATOM 887 C C . ILE A 1 114 ? -8.612 5.314 -9.173 1.00 94.50 114 ILE A C 1
ATOM 889 O O . ILE A 1 114 ? -9.537 5.465 -9.965 1.00 94.50 114 ILE A O 1
ATOM 893 N N . GLU A 1 115 ? -7.900 6.314 -8.675 1.00 93.50 115 GLU A N 1
ATOM 894 C CA . GLU A 1 115 ? -8.035 7.713 -9.078 1.00 93.50 115 GLU A CA 1
ATOM 895 C C . GLU A 1 115 ? -6.702 8.430 -8.818 1.00 93.50 115 GLU A C 1
ATOM 897 O O . GLU A 1 115 ? -5.870 7.915 -8.061 1.00 93.50 115 GLU A O 1
ATOM 902 N N . ARG A 1 116 ? -6.476 9.611 -9.403 1.00 91.06 116 ARG A N 1
ATOM 903 C CA . ARG A 1 116 ? -5.363 10.463 -8.959 1.00 91.06 116 ARG A CA 1
ATOM 904 C C . ARG A 1 116 ? -5.681 11.112 -7.619 1.00 91.06 116 ARG A C 1
ATOM 906 O O . ARG A 1 116 ? -6.820 11.491 -7.355 1.00 91.06 116 ARG A O 1
ATOM 913 N N . MET A 1 117 ? -4.666 11.304 -6.786 1.00 90.56 117 MET A N 1
ATOM 914 C CA . MET A 1 117 ? -4.796 11.912 -5.462 1.00 90.56 117 MET A CA 1
ATOM 915 C C . MET A 1 117 ? -5.515 13.266 -5.514 1.00 90.56 117 MET A C 1
ATOM 917 O O . MET A 1 117 ? -6.464 13.476 -4.759 1.00 90.56 117 MET A O 1
ATOM 921 N N . ASN A 1 118 ? -5.150 14.145 -6.455 1.00 90.12 118 ASN A N 1
ATOM 922 C CA . ASN A 1 118 ? -5.773 15.463 -6.641 1.00 90.12 118 ASN A CA 1
ATOM 923 C C . ASN A 1 118 ? -7.246 15.436 -7.103 1.00 90.12 118 ASN A C 1
ATOM 925 O O . ASN A 1 118 ? -7.913 16.468 -7.070 1.00 90.12 118 ASN A O 1
ATOM 929 N N . GLN A 1 119 ? -7.760 14.279 -7.514 1.00 91.25 119 GLN A N 1
ATOM 930 C CA . GLN A 1 119 ? -9.160 14.056 -7.880 1.00 91.25 119 GLN A CA 1
ATOM 931 C C . GLN A 1 119 ? -9.966 13.431 -6.728 1.00 91.25 119 GLN A C 1
ATOM 933 O O . GLN A 1 119 ? -11.153 13.139 -6.875 1.00 91.25 119 GLN A O 1
ATOM 938 N N . THR A 1 120 ? -9.349 13.244 -5.559 1.00 92.06 120 THR A N 1
ATOM 939 C CA . THR A 1 120 ? -9.986 12.673 -4.369 1.00 92.06 120 THR A CA 1
ATOM 940 C C . THR A 1 120 ? -10.042 13.663 -3.206 1.00 92.06 120 THR A C 1
ATOM 942 O O . THR A 1 120 ? -9.513 14.767 -3.264 1.00 92.06 120 THR A O 1
ATOM 945 N N . SER A 1 121 ? -10.690 13.255 -2.112 1.00 91.50 121 SER A N 1
ATOM 946 C CA . SER A 1 121 ? -10.702 13.998 -0.844 1.00 91.50 121 SER A CA 1
ATOM 947 C C . SER A 1 121 ? -9.637 13.527 0.151 1.00 91.50 121 SER A C 1
ATOM 949 O O . SER A 1 121 ? -9.695 13.912 1.319 1.00 91.50 121 SER A O 1
ATOM 951 N N . PHE A 1 122 ? -8.699 12.668 -0.263 1.00 90.50 122 PHE A N 1
ATOM 952 C CA . PHE A 1 122 ? -7.551 12.353 0.581 1.00 90.50 122 PHE A CA 1
ATOM 953 C C . PHE A 1 122 ? -6.730 13.624 0.785 1.00 90.50 122 PHE A C 1
ATOM 955 O O . PHE A 1 122 ? -6.466 14.358 -0.166 1.00 90.50 122 PHE A O 1
ATOM 962 N N . LYS A 1 123 ? -6.323 13.890 2.028 1.00 80.31 123 LYS A N 1
ATOM 963 C CA . LYS A 1 123 ? -5.370 14.967 2.288 1.00 80.31 123 LYS A CA 1
ATOM 964 C C . LYS A 1 123 ? -4.052 14.582 1.618 1.00 80.31 123 LYS A C 1
ATOM 966 O O . LYS A 1 123 ? -3.413 13.624 2.053 1.00 80.31 123 LYS A O 1
ATOM 971 N N . SER A 1 124 ? -3.658 15.314 0.577 1.00 67.38 124 SER A N 1
ATOM 972 C CA . SER A 1 124 ? -2.250 15.368 0.202 1.00 67.38 124 SER A CA 1
ATOM 973 C C . SER A 1 124 ? -1.504 15.894 1.415 1.00 67.38 124 SER A C 1
ATOM 975 O O . SER A 1 124 ? -1.946 16.846 2.066 1.00 67.38 124 SER A O 1
ATOM 977 N N . ALA A 1 125 ? -0.420 15.236 1.770 1.00 60.22 125 ALA A N 1
ATOM 978 C CA . ALA A 1 125 ? 0.474 15.851 2.715 1.00 60.22 125 ALA A CA 1
ATOM 979 C C . ALA A 1 125 ? 1.260 16.913 1.944 1.00 60.22 125 ALA A C 1
ATOM 981 O O . ALA A 1 125 ? 1.664 16.660 0.816 1.00 60.22 125 ALA A O 1
ATOM 982 N N . ASP A 1 126 ? 1.472 18.095 2.521 1.00 54.25 126 ASP A N 1
ATOM 983 C CA . ASP A 1 126 ? 2.361 19.116 1.937 1.00 54.25 126 ASP A CA 1
ATOM 984 C C . ASP A 1 126 ? 3.850 18.682 1.999 1.00 54.25 126 ASP A C 1
ATOM 986 O O . ASP A 1 126 ? 4.755 19.514 2.028 1.00 54.25 126 ASP A O 1
ATOM 990 N N . ASP A 1 127 ? 4.109 17.374 2.081 1.00 61.53 127 ASP A N 1
ATOM 991 C CA . ASP A 1 127 ? 5.415 16.736 2.055 1.00 61.53 127 ASP A CA 1
ATOM 992 C C . ASP A 1 127 ? 5.560 15.923 0.755 1.00 61.53 127 ASP A C 1
ATOM 994 O O . ASP A 1 127 ? 4.576 15.479 0.162 1.00 61.53 127 ASP A O 1
ATOM 998 N N . ASP A 1 128 ? 6.798 15.715 0.300 1.00 62.88 128 ASP A N 1
ATOM 999 C CA . ASP A 1 128 ? 7.105 15.004 -0.955 1.00 62.88 128 ASP A CA 1
ATOM 1000 C C . ASP A 1 128 ? 6.694 13.511 -0.938 1.00 62.88 128 ASP A C 1
ATOM 1002 O O . ASP A 1 128 ? 6.957 12.775 -1.885 1.00 62.88 128 ASP A O 1
ATOM 1006 N N . GLU A 1 129 ? 6.077 13.026 0.147 1.00 69.62 129 GLU A N 1
ATOM 1007 C CA . GLU A 1 129 ? 5.722 11.621 0.333 1.00 69.62 129 GLU A CA 1
ATOM 1008 C C . GLU A 1 129 ? 4.352 11.249 -0.255 1.00 69.62 129 GLU A C 1
ATOM 1010 O O . GLU A 1 129 ? 4.129 10.066 -0.509 1.00 69.62 129 GLU A O 1
ATOM 1015 N N . VAL A 1 130 ? 3.422 12.201 -0.401 1.00 75.75 130 VAL A N 1
ATOM 1016 C CA . VAL A 1 130 ? 2.084 11.981 -0.983 1.00 75.75 130 VAL A CA 1
ATOM 1017 C C . VAL A 1 130 ? 1.736 13.173 -1.872 1.00 75.75 130 VAL A C 1
ATOM 1019 O O . VAL A 1 130 ? 1.134 14.155 -1.428 1.00 75.75 130 VAL A O 1
ATOM 1022 N N . ALA A 1 131 ? 2.107 13.081 -3.145 1.00 79.62 131 ALA A N 1
ATOM 1023 C CA . ALA A 1 131 ? 1.929 14.151 -4.111 1.00 79.62 131 ALA A CA 1
ATOM 1024 C C . ALA A 1 131 ? 0.536 14.114 -4.755 1.00 79.62 131 ALA A C 1
ATOM 1026 O O . ALA A 1 131 ? -0.083 13.068 -4.944 1.00 79.62 131 ALA A O 1
ATOM 1027 N N . GLY A 1 132 ? 0.039 15.279 -5.181 1.00 78.75 132 GLY A N 1
ATOM 1028 C CA . GLY A 1 132 ? -1.262 15.380 -5.856 1.00 78.75 132 GLY A CA 1
ATOM 1029 C C . GLY A 1 132 ? -1.354 14.595 -7.174 1.00 78.75 132 GLY A C 1
ATOM 1030 O O . GLY A 1 132 ? -2.457 14.265 -7.606 1.00 78.75 132 GLY A O 1
ATOM 1031 N N . TYR A 1 133 ? -0.218 14.282 -7.803 1.00 85.19 133 TYR A N 1
ATOM 1032 C CA . TYR A 1 133 ? -0.150 13.507 -9.045 1.00 85.19 133 TYR A CA 1
ATOM 1033 C C . TYR A 1 133 ? -0.027 11.993 -8.826 1.00 85.19 133 TYR A C 1
ATOM 1035 O O . TYR A 1 133 ? -0.068 11.251 -9.808 1.00 85.19 133 TYR A O 1
ATOM 1043 N N . ASP A 1 134 ? 0.088 11.537 -7.576 1.00 90.19 134 ASP A N 1
ATOM 1044 C CA . ASP A 1 134 ? 0.120 10.113 -7.252 1.00 90.19 134 ASP A CA 1
ATOM 1045 C C . ASP A 1 134 ? -1.228 9.453 -7.540 1.00 90.19 134 ASP A C 1
ATOM 1047 O O . ASP A 1 134 ? -2.282 10.096 -7.566 1.00 90.19 134 ASP A O 1
ATOM 1051 N N . TYR A 1 135 ? -1.204 8.138 -7.715 1.00 92.56 135 TYR A N 1
ATOM 1052 C CA . TYR A 1 135 ? -2.405 7.321 -7.803 1.00 92.56 135 TYR A CA 1
ATOM 1053 C C . TYR A 1 135 ? -2.789 6.778 -6.434 1.00 92.56 135 TYR A C 1
ATOM 1055 O O . TYR A 1 135 ? -1.929 6.420 -5.632 1.00 92.56 135 TYR A O 1
ATOM 1063 N N . VAL A 1 136 ? -4.092 6.649 -6.188 1.00 94.44 136 VAL A N 1
ATOM 1064 C CA . VAL A 1 136 ? -4.623 6.043 -4.969 1.00 94.44 136 VAL A CA 1
ATOM 1065 C C . VAL A 1 136 ? -5.594 4.915 -5.278 1.00 94.44 136 VAL A C 1
ATOM 1067 O O . VAL A 1 136 ? -6.615 5.096 -5.939 1.00 94.44 136 VAL A O 1
ATOM 1070 N N . TYR A 1 137 ? -5.288 3.743 -4.732 1.00 96.62 137 TYR A N 1
ATOM 1071 C CA . TYR A 1 137 ? -6.187 2.602 -4.661 1.00 96.62 137 TYR A CA 1
ATOM 1072 C C . TYR A 1 137 ? -7.005 2.711 -3.378 1.00 96.62 137 TYR A C 1
ATOM 1074 O O . TYR A 1 137 ? -6.480 2.439 -2.298 1.00 96.62 137 TYR A O 1
ATOM 1082 N N . TYR A 1 138 ? -8.274 3.112 -3.464 1.00 97.25 138 TYR A N 1
ATOM 1083 C CA . TYR A 1 138 ? -9.093 3.353 -2.276 1.00 97.25 138 TYR A CA 1
ATOM 1084 C C . TYR A 1 138 ? -10.291 2.423 -2.135 1.00 97.25 138 TYR A C 1
ATOM 1086 O O . TYR A 1 138 ? -10.958 2.053 -3.103 1.00 97.25 138 TYR A O 1
ATOM 1094 N N . PHE A 1 139 ? -10.566 2.049 -0.889 1.00 98.12 139 PHE A N 1
ATOM 1095 C CA . PHE A 1 139 ? -11.568 1.056 -0.515 1.00 98.12 139 PHE A CA 1
ATOM 1096 C C . PHE A 1 139 ? -12.094 1.316 0.908 1.00 98.12 139 PHE A C 1
ATOM 1098 O O . PHE A 1 139 ? -11.406 1.920 1.737 1.00 98.12 139 PHE A O 1
ATOM 1105 N N . PRO A 1 140 ? -13.327 0.885 1.224 1.00 97.94 140 PRO A N 1
ATOM 1106 C CA . PRO A 1 140 ? -13.864 0.989 2.575 1.00 97.94 140 PRO A CA 1
ATOM 1107 C C . PRO A 1 140 ? -13.286 -0.096 3.493 1.00 97.94 140 PRO A C 1
ATOM 1109 O O . PRO A 1 140 ? -13.287 -1.279 3.157 1.00 97.94 140 PRO A O 1
ATOM 1112 N N . VAL A 1 141 ? -12.871 0.294 4.698 1.00 98.31 141 VAL A N 1
ATOM 1113 C CA . VAL A 1 141 ? -12.430 -0.620 5.758 1.00 98.31 141 VAL A CA 1
ATOM 1114 C C . VAL A 1 141 ? -13.319 -0.436 6.980 1.00 98.31 141 VAL A C 1
ATOM 1116 O O . VAL A 1 141 ? -13.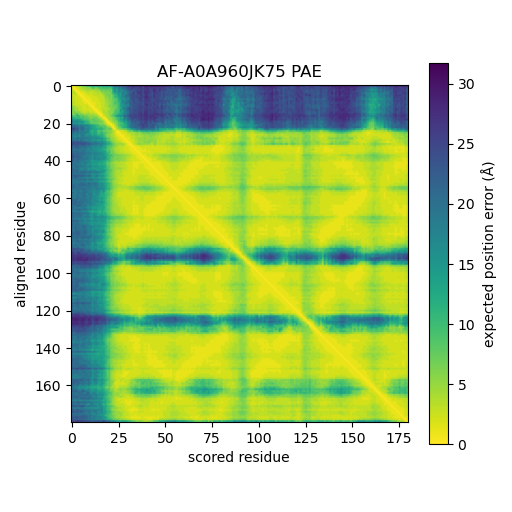327 0.629 7.598 1.00 98.31 141 VAL A O 1
ATOM 1119 N N . THR A 1 142 ? -14.062 -1.479 7.347 1.00 97.88 142 THR A N 1
ATOM 1120 C CA . THR A 1 142 ? -14.823 -1.511 8.602 1.00 97.88 142 THR A CA 1
ATOM 1121 C C . THR A 1 142 ? -13.918 -1.996 9.730 1.00 97.88 142 THR A C 1
ATOM 1123 O O . THR A 1 142 ? -13.611 -3.185 9.834 1.00 97.88 142 THR A O 1
ATOM 1126 N N . PHE A 1 143 ? -13.488 -1.060 10.573 1.00 98.31 143 PHE A N 1
ATOM 1127 C CA . PHE A 1 143 ? -12.672 -1.323 11.748 1.00 98.31 143 PHE A CA 1
ATOM 1128 C C . PHE A 1 143 ? -13.557 -1.669 12.942 1.00 98.31 143 PHE A C 1
ATOM 1130 O O . PHE A 1 143 ? -14.199 -0.794 13.526 1.00 98.31 143 PHE A O 1
ATOM 1137 N N . LYS A 1 144 ? -13.540 -2.936 13.352 1.00 98.00 144 LYS A N 1
ATOM 1138 C CA . LYS A 1 144 ? -14.143 -3.392 14.612 1.00 98.00 144 LYS A CA 1
ATOM 1139 C C . LYS A 1 144 ? -13.350 -2.855 15.794 1.00 98.00 144 LYS A C 1
ATOM 1141 O O . LYS A 1 144 ? -12.164 -2.567 15.649 1.00 98.00 144 LYS A O 1
ATOM 1146 N N . LYS A 1 145 ? -13.965 -2.765 16.972 1.00 98.31 145 LYS A N 1
ATOM 1147 C CA . LYS A 1 145 ? -13.228 -2.476 18.209 1.00 98.31 145 LYS A CA 1
ATOM 1148 C C . LYS A 1 145 ? -12.102 -3.497 18.408 1.00 98.31 145 LYS A C 1
ATOM 1150 O O . LYS A 1 145 ? -12.330 -4.700 18.292 1.00 98.31 145 LYS A O 1
ATOM 1155 N N . GLY A 1 146 ? -10.900 -3.020 18.719 1.00 98.38 146 GLY A N 1
ATOM 1156 C CA . GLY A 1 146 ? -9.710 -3.854 18.871 1.00 98.38 146 GLY A CA 1
ATOM 1157 C C . GLY A 1 146 ? -8.906 -4.032 17.579 1.00 98.38 146 GLY A C 1
ATOM 1158 O O . GLY A 1 146 ? -8.775 -3.103 16.779 1.00 98.38 146 GLY A O 1
ATOM 1159 N N . LEU A 1 147 ? -8.312 -5.216 17.411 1.00 98.44 147 LEU A N 1
ATOM 1160 C CA . LEU A 1 147 ? -7.394 -5.532 16.313 1.00 98.44 147 LEU A CA 1
ATOM 1161 C C . LEU A 1 147 ? -8.141 -5.816 15.003 1.00 98.44 147 LEU A C 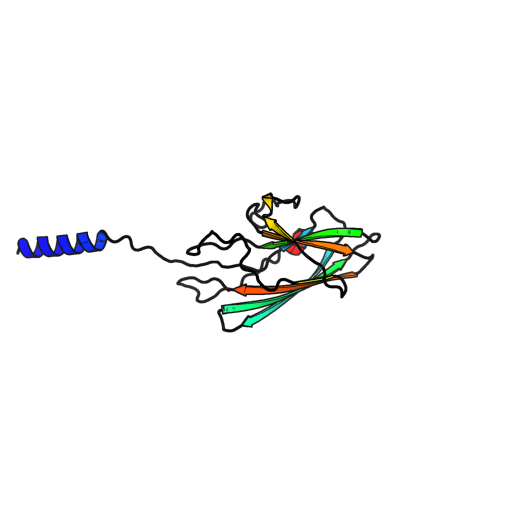1
ATOM 1163 O O . LEU A 1 147 ? -9.099 -6.586 14.977 1.00 98.44 147 LEU A O 1
ATOM 1167 N N . ASN A 1 148 ? -7.648 -5.244 13.910 1.00 98.62 148 ASN A N 1
ATOM 1168 C CA . ASN A 1 148 ? -8.134 -5.447 12.552 1.00 98.62 148 ASN A CA 1
ATOM 1169 C C . ASN A 1 148 ? -6.957 -5.732 11.627 1.00 98.62 148 ASN A C 1
ATOM 1171 O O . ASN A 1 148 ? -5.887 -5.149 11.788 1.00 98.62 148 ASN A O 1
ATOM 1175 N N . LYS A 1 149 ? -7.181 -6.597 10.641 1.00 98.50 149 LYS A N 1
ATOM 1176 C CA . LYS A 1 149 ? -6.183 -6.969 9.642 1.00 98.50 149 LYS A CA 1
ATOM 1177 C C . LYS A 1 149 ? -6.568 -6.424 8.283 1.00 98.50 149 LYS A C 1
ATOM 1179 O O . LYS A 1 149 ? -7.700 -6.631 7.840 1.00 98.50 149 LYS A O 1
ATOM 1184 N N . VAL A 1 150 ? -5.613 -5.785 7.625 1.00 98.50 150 VAL A N 1
ATOM 1185 C CA . VAL A 1 150 ? -5.712 -5.378 6.224 1.00 98.50 150 VAL A CA 1
ATOM 1186 C C . VAL A 1 150 ? -4.529 -5.998 5.494 1.00 98.50 150 VAL A C 1
ATOM 1188 O O . VAL A 1 150 ? -3.391 -5.828 5.917 1.00 98.50 150 VAL A O 1
ATOM 1191 N N . LEU A 1 151 ? -4.794 -6.761 4.441 1.00 98.31 151 LEU A N 1
ATOM 1192 C CA . LEU A 1 151 ? -3.779 -7.402 3.610 1.00 98.31 151 LEU A CA 1
ATOM 1193 C C . LEU A 1 151 ? -3.907 -6.869 2.188 1.00 98.31 151 LEU A C 1
ATOM 1195 O O . LEU A 1 151 ? -5.003 -6.905 1.627 1.00 98.31 151 LEU A O 1
ATOM 1199 N N . HIS A 1 152 ? -2.790 -6.438 1.611 1.00 96.56 152 HIS A N 1
ATOM 1200 C CA . HIS A 1 152 ? -2.672 -6.170 0.183 1.00 96.56 152 HIS A CA 1
ATOM 1201 C C . HIS A 1 152 ? -1.813 -7.229 -0.488 1.00 96.56 152 HIS A C 1
ATOM 1203 O O . HIS A 1 152 ? -0.835 -7.697 0.097 1.00 96.56 152 HIS A O 1
ATOM 1209 N N . THR A 1 153 ? -2.152 -7.532 -1.735 1.00 98.12 153 THR A N 1
ATOM 1210 C CA . THR A 1 153 ? -1.264 -8.235 -2.663 1.00 98.12 153 THR A CA 1
ATOM 1211 C C . THR A 1 153 ? -1.182 -7.434 -3.943 1.00 98.12 153 THR A C 1
ATOM 1213 O O . THR A 1 153 ? -2.210 -6.917 -4.382 1.00 98.12 153 THR A O 1
ATOM 1216 N N . TYR A 1 154 ? -0.014 -7.341 -4.562 1.00 97.50 154 TYR A N 1
ATOM 1217 C CA . TYR A 1 154 ? 0.125 -6.735 -5.885 1.00 97.50 154 TYR A CA 1
ATOM 1218 C C . TYR A 1 154 ? 1.459 -7.093 -6.534 1.00 97.50 154 TYR A C 1
ATOM 1220 O O . TYR A 1 154 ? 2.361 -7.603 -5.877 1.00 97.50 154 TYR A O 1
ATOM 1228 N N . ARG A 1 155 ? 1.583 -6.795 -7.828 1.00 96.75 155 ARG A N 1
ATOM 1229 C CA . ARG A 1 155 ? 2.809 -6.954 -8.609 1.00 96.75 155 ARG A CA 1
ATOM 1230 C C . ARG A 1 155 ? 3.214 -5.642 -9.255 1.00 96.75 155 ARG A C 1
ATOM 1232 O O . ARG A 1 155 ? 2.362 -4.973 -9.841 1.00 96.75 155 ARG A O 1
ATOM 1239 N N . PHE A 1 156 ? 4.503 -5.328 -9.243 1.00 94.50 156 PHE A N 1
ATOM 1240 C CA . PHE A 1 156 ? 5.053 -4.239 -10.049 1.00 94.50 156 PHE A CA 1
ATOM 1241 C C . PHE A 1 156 ? 6.392 -4.611 -10.688 1.00 94.50 156 PHE A C 1
ATOM 1243 O O . PHE A 1 156 ? 7.025 -5.592 -10.293 1.00 94.50 156 PHE A O 1
ATOM 1250 N N . GLN A 1 157 ? 6.774 -3.861 -11.721 1.00 92.38 157 GLN A N 1
ATOM 1251 C CA . GLN A 1 157 ? 8.058 -3.995 -12.408 1.00 92.38 157 GLN A CA 1
ATOM 1252 C C . GLN A 1 157 ? 9.094 -3.109 -11.714 1.00 92.38 157 GLN A C 1
ATOM 1254 O O . GLN A 1 157 ? 8.806 -1.943 -11.452 1.00 92.38 157 GLN A O 1
ATOM 1259 N N . GLY A 1 158 ? 10.274 -3.652 -11.423 1.00 88.81 158 GLY A N 1
ATOM 1260 C CA . GLY A 1 158 ? 11.373 -2.871 -10.857 1.00 88.81 158 GLY A CA 1
ATOM 1261 C C . GLY A 1 158 ? 11.899 -1.844 -11.857 1.00 88.81 158 GLY A C 1
ATOM 1262 O O . GLY A 1 158 ? 11.936 -2.123 -13.060 1.00 88.81 158 GLY A O 1
ATOM 1263 N N . GLY A 1 159 ? 12.286 -0.667 -11.374 1.00 88.44 159 GLY A N 1
ATOM 1264 C CA . GLY A 1 159 ? 12.973 0.338 -12.177 1.00 88.44 159 GLY A CA 1
ATOM 1265 C C . GLY A 1 159 ? 14.422 -0.060 -12.446 1.00 88.44 159 GLY A C 1
ATOM 1266 O O . GLY A 1 159 ? 14.845 -1.191 -12.195 1.00 88.44 159 GLY A O 1
ATOM 1267 N N . GLY A 1 160 ? 15.188 0.858 -13.019 1.00 88.31 160 GLY A N 1
ATOM 1268 C CA . GLY A 1 160 ? 16.613 0.661 -13.232 1.00 88.31 160 GLY A CA 1
ATOM 1269 C C . GLY A 1 160 ? 17.275 1.847 -13.912 1.00 88.31 160 GLY A C 1
ATOM 1270 O O . GLY A 1 160 ? 16.621 2.747 -14.435 1.00 88.31 160 GLY A O 1
ATOM 1271 N N . SER A 1 161 ? 18.598 1.823 -13.923 1.00 87.06 161 SER A N 1
ATOM 1272 C CA . SER A 1 161 ? 19.457 2.850 -14.500 1.00 87.06 161 SER A CA 1
ATOM 1273 C C . SER A 1 161 ? 20.681 2.222 -15.157 1.00 87.06 161 SER A C 1
ATOM 1275 O O . SER A 1 161 ? 20.919 1.014 -15.075 1.00 87.06 161 SER A O 1
ATOM 1277 N N . VAL A 1 162 ? 21.508 3.054 -15.785 1.00 84.50 162 VAL A N 1
ATOM 1278 C CA . VAL A 1 162 ? 22.818 2.626 -16.299 1.00 84.50 162 VAL A CA 1
ATOM 1279 C C . VAL A 1 162 ? 23.766 2.140 -15.191 1.00 84.50 162 VAL A C 1
ATOM 1281 O O . VAL A 1 162 ? 24.690 1.376 -15.469 1.00 84.50 162 VAL A O 1
ATOM 1284 N N . GLU A 1 163 ? 23.523 2.536 -13.938 1.00 84.12 163 GLU A N 1
ATOM 1285 C CA . GLU A 1 163 ? 24.318 2.148 -12.764 1.00 84.12 163 GLU A CA 1
ATOM 1286 C C . GLU A 1 163 ? 23.690 0.995 -11.962 1.00 84.12 163 GLU A C 1
ATOM 1288 O O . GLU A 1 163 ? 24.398 0.280 -11.254 1.00 84.12 163 GLU A O 1
ATOM 1293 N N . THR A 1 164 ? 22.373 0.787 -12.075 1.00 83.25 164 THR A N 1
ATOM 1294 C CA . THR A 1 164 ? 21.618 -0.221 -11.318 1.00 83.25 164 THR A CA 1
ATOM 1295 C C . THR A 1 164 ? 20.717 -1.024 -12.245 1.00 83.25 164 THR A C 1
ATOM 1297 O O . THR A 1 164 ? 19.760 -0.503 -12.803 1.00 83.25 164 THR A O 1
ATOM 1300 N N . GLN A 1 165 ? 20.984 -2.327 -12.381 1.00 83.44 165 GLN A N 1
ATOM 1301 C CA . GLN A 1 165 ? 20.216 -3.179 -13.298 1.00 83.44 165 GLN A CA 1
ATOM 1302 C C . GLN A 1 165 ? 18.726 -3.245 -12.947 1.00 83.44 165 GLN A C 1
ATOM 1304 O O . GLN A 1 165 ? 17.899 -3.250 -13.864 1.00 83.44 165 GLN A O 1
ATOM 1309 N N . ARG A 1 166 ? 18.406 -3.329 -11.646 1.00 88.31 166 ARG A N 1
ATOM 1310 C CA . ARG A 1 166 ? 17.044 -3.328 -11.105 1.00 88.31 166 ARG A CA 1
ATOM 1311 C C . ARG A 1 166 ? 16.980 -2.804 -9.676 1.00 88.31 166 ARG A C 1
ATOM 1313 O O . ARG A 1 166 ? 17.809 -3.200 -8.856 1.00 88.31 166 ARG A O 1
ATOM 1320 N N . ASP A 1 167 ? 15.954 -2.016 -9.384 1.00 90.69 167 ASP A N 1
ATOM 1321 C CA . ASP A 1 167 ? 15.551 -1.607 -8.039 1.00 90.69 167 ASP A CA 1
ATOM 1322 C C . ASP A 1 167 ? 14.100 -2.025 -7.732 1.00 90.69 167 ASP A C 1
ATOM 1324 O O . ASP A 1 167 ? 13.266 -2.222 -8.617 1.00 90.69 167 ASP A O 1
ATOM 1328 N N . PHE A 1 168 ? 13.813 -2.247 -6.449 1.00 92.56 168 PHE A N 1
ATOM 1329 C CA . PHE A 1 168 ? 12.478 -2.594 -5.962 1.00 92.56 168 PHE A CA 1
ATOM 1330 C C . PHE A 1 168 ? 12.195 -1.784 -4.703 1.00 92.56 168 PHE A C 1
ATOM 1332 O O . PHE A 1 168 ? 12.550 -2.195 -3.596 1.00 92.56 168 PHE A O 1
ATOM 1339 N N . ASP A 1 169 ? 11.549 -0.638 -4.884 1.00 91.94 169 ASP A N 1
ATOM 1340 C CA . ASP A 1 169 ? 11.350 0.324 -3.806 1.00 91.94 169 ASP A CA 1
ATOM 1341 C C . ASP A 1 169 ? 10.011 0.159 -3.077 1.00 91.94 169 ASP A C 1
ATOM 1343 O O . ASP A 1 169 ? 9.011 -0.348 -3.609 1.00 91.94 169 ASP A O 1
ATOM 1347 N N . TYR A 1 170 ? 9.999 0.598 -1.815 1.00 93.25 170 TYR A N 1
ATOM 1348 C CA . TYR A 1 170 ? 8.805 0.657 -0.976 1.00 93.25 170 TYR A CA 1
ATOM 1349 C C . TYR A 1 170 ? 8.865 1.814 0.018 1.00 93.25 170 TYR A C 1
ATOM 1351 O O . TYR A 1 170 ? 9.829 1.963 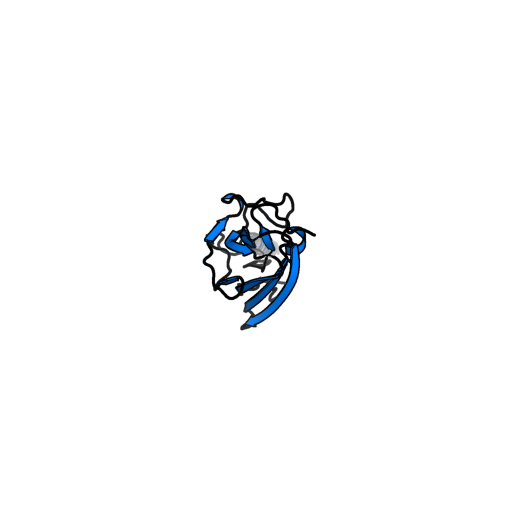0.773 1.00 93.25 170 TYR A O 1
ATOM 1359 N N . GLN A 1 171 ? 7.779 2.577 0.100 1.00 92.06 171 GLN A N 1
ATOM 1360 C CA . GLN A 1 171 ? 7.642 3.669 1.055 1.00 92.06 171 GLN A CA 1
ATOM 1361 C C . GLN A 1 171 ? 7.022 3.209 2.385 1.00 92.06 171 GLN A C 1
ATOM 1363 O O . GLN A 1 171 ? 5.845 2.878 2.471 1.00 92.06 171 GLN A O 1
ATOM 1368 N N . ILE A 1 172 ? 7.805 3.249 3.465 1.00 90.19 172 ILE A N 1
ATOM 1369 C CA . ILE A 1 172 ? 7.405 2.775 4.806 1.00 90.19 172 ILE A CA 1
ATOM 1370 C C . ILE A 1 172 ? 6.794 3.868 5.705 1.00 90.19 172 ILE A C 1
ATOM 1372 O O . ILE A 1 172 ? 6.998 3.870 6.921 1.00 90.19 172 ILE A O 1
ATOM 1376 N N . THR A 1 173 ? 6.070 4.841 5.141 1.00 91.31 173 THR A N 1
ATOM 1377 C CA . THR A 1 173 ? 5.594 6.014 5.906 1.00 91.31 173 THR A CA 1
ATOM 1378 C C . THR A 1 173 ? 4.154 5.895 6.405 1.00 91.31 173 THR A C 1
ATOM 1380 O O . THR A 1 173 ? 3.652 6.813 7.056 1.00 91.31 173 THR A O 1
ATOM 1383 N N . THR A 1 174 ? 3.524 4.723 6.237 1.00 93.12 174 THR A N 1
ATOM 1384 C CA . THR A 1 174 ? 2.174 4.407 6.741 1.00 93.12 174 THR A CA 1
ATOM 1385 C C . THR A 1 174 ? 2.005 4.804 8.204 1.00 93.12 174 THR A C 1
ATOM 1387 O O . THR A 1 174 ? 1.035 5.473 8.549 1.00 93.12 174 THR A O 1
ATOM 1390 N N . GLY A 1 175 ? 2.970 4.489 9.073 1.00 91.38 175 GLY A N 1
ATOM 1391 C CA . GLY A 1 175 ? 2.892 4.819 10.502 1.00 91.38 175 GLY A CA 1
ATOM 1392 C C . GLY A 1 175 ? 2.685 6.309 10.809 1.00 91.38 175 GLY A C 1
ATOM 1393 O O . GLY A 1 175 ? 2.028 6.633 11.791 1.00 91.38 175 GLY A O 1
ATOM 1394 N N . LYS A 1 176 ? 3.156 7.227 9.951 1.00 91.00 176 LYS A N 1
ATOM 1395 C CA . LYS A 1 176 ? 2.985 8.681 10.139 1.00 91.00 176 LYS A CA 1
ATOM 1396 C C . LYS A 1 176 ? 1.555 9.165 9.874 1.00 91.00 176 LYS A C 1
ATOM 1398 O O . LYS A 1 176 ? 1.214 10.290 10.226 1.00 91.00 176 LYS A O 1
ATOM 1403 N N . ARG A 1 177 ? 0.739 8.350 9.202 1.00 91.81 177 ARG A N 1
ATOM 1404 C CA . ARG A 1 177 ? -0.567 8.741 8.642 1.00 91.81 177 ARG A CA 1
ATOM 1405 C C . ARG A 1 177 ? -1.749 8.281 9.498 1.00 91.81 177 ARG A C 1
ATOM 1407 O O . ARG A 1 177 ? -2.890 8.631 9.208 1.00 91.81 177 ARG A O 1
ATOM 1414 N N . TRP A 1 178 ? -1.481 7.515 10.552 1.00 95.00 178 TRP A N 1
ATOM 1415 C CA . TRP A 1 178 ? -2.475 6.975 11.479 1.00 95.00 178 TRP A CA 1
ATOM 1416 C C . TRP A 1 178 ? -2.208 7.473 12.902 1.00 95.00 178 TRP A C 1
ATOM 1418 O O . TRP A 1 178 ? -1.174 8.081 13.170 1.00 95.00 178 TRP A O 1
ATOM 1428 N N . ALA A 1 179 ? -3.149 7.245 13.822 1.00 94.69 179 ALA A N 1
ATOM 1429 C CA . ALA A 1 179 ? -2.949 7.631 15.215 1.00 94.69 179 ALA A CA 1
ATOM 1430 C C . ALA A 1 179 ? -1.729 6.915 15.819 1.00 94.69 179 ALA A C 1
ATOM 1432 O O . ALA A 1 179 ? -1.502 5.733 15.540 1.00 94.69 179 ALA A O 1
ATOM 1433 N N . ASN A 1 180 ? -1.002 7.628 16.679 1.00 82.06 180 ASN A N 1
ATOM 1434 C CA . ASN A 1 180 ? 0.131 7.114 17.449 1.00 82.06 180 ASN A CA 1
ATOM 1435 C C . ASN A 1 180 ? -0.292 6.789 18.883 1.00 82.06 180 ASN A C 1
ATOM 1437 O O . ASN A 1 180 ? -0.960 7.650 19.499 1.00 82.06 180 ASN A O 1
#

Secondary structure (DSSP, 8-state):
-HHHHHHHHHHHHHHHTS------EEE---B-EEEESS--S-EEEEEEEEEEEETTTEEEEEEEEEEEE-SS-EEEEEEEEEPPPEESS-S--SS-SEEEEEEEETTEEE--EEEEGGGSSS---SSTTS-TTSEEEEEEEEE-SEEEEEEEEEEEE-BEESS-S-B--B---GGGGSB-

Radius of gyration: 22.79 Å; Cα contacts (8 Å, |Δi|>4): 390; chains: 1; bounding box: 65×35×67 Å

Sequence (180 aa):
MKTKILLIAAICAAFLANNIFANDGVFYAQGGTLVPMQETQVSLKKEILKFYIVDYEFVDVDVNFDFYNPGEEKTVIVGFVTPPAMGDIDENGEHPRISNFTVNVNGKMVAFKIERMNQTSFKSADDDEVAGYDYVYYFPVTFKKGLNKVLHTYRFQGGGSVETQRDFDYQITTGKRWAN

Mean predicted aligned error: 7.85 Å

pLDDT: mean 87.96, std 12.06, range [51.03, 98.62]

Solvent-accessible surface area (backbone atoms only — not comparable to full-atom values): 10024 Å² total; per-residue (Å²): 113,69,69,61,54,52,52,51,52,52,51,53,52,60,60,71,68,55,85,76,80,83,79,65,41,38,41,38,36,49,51,46,32,54,35,53,45,58,93,54,78,41,19,66,77,44,80,47,82,45,79,43,78,41,93,86,47,33,32,43,36,43,39,42,34,36,34,36,25,86,52,75,69,46,75,44,51,34,28,44,35,30,53,60,54,44,61,89,56,82,75,84,56,94,54,55,52,63,40,78,73,46,41,31,49,75,88,39,78,54,76,69,46,78,48,44,34,69,79,50,78,48,73,60,49,101,46,96,86,39,49,52,77,18,32,26,47,32,32,78,44,76,41,44,58,40,80,38,43,41,36,38,37,34,34,34,39,41,21,32,33,85,90,38,87,62,44,82,56,68,45,86,57,32,66,79,57,37,33,128

Foldseek 3Di:
DVVVVVVVVVVVVVVVPDPDDDQFKKFQKAFAAKAWLDAAQKAWDDWDWDWDQDPVWKIKIKIKTKIAHQDAKDKIKMKGKMAHIDGPDPSPPPDRQKAPKWKDKQNRTWQWDKDFQLVDSRDQDPDPRRDSRIMITITMHTDHHTIIMMMIIIMHTFMAGPVGPGDHHHDPCNRVRHRD